Protein AF-A0A2T0RNF9-F1 (afdb_monomer)

Mean predicted aligned error: 10.24 Å

Nearest PDB structures (foldseek):
  8b41-assembly1_B  TM=9.026E-01  e=3.128E-05  Mus musculus
  4u06-assembly1_A  TM=6.499E-01  e=8.878E-07  Leptospira interrogans serovar Copenhageni str. Fiocruz L1-130
  8b42-assembly1_B  TM=8.883E-01  e=8.088E-05  Mus musculus
  4u09-assembly1_A  TM=5.375E-01  e=1.061E-06  Leptospira interrogans serovar Copenhageni str. Fiocruz L1-130
  8dre-assembly1_A  TM=6.019E-01  e=2.325E-05  Mus musculus

Structure (mmCIF, N/CA/C/O backbone):
data_AF-A0A2T0RNF9-F1
#
_entry.id   AF-A0A2T0RNF9-F1
#
loop_
_atom_site.group_PDB
_atom_site.id
_atom_site.type_symbol
_atom_site.label_atom_id
_atom_site.label_alt_id
_atom_site.label_comp_id
_atom_site.label_asym_id
_atom_site.label_entity_id
_atom_site.label_seq_id
_atom_site.pdbx_PDB_ins_code
_atom_site.Cartn_x
_atom_site.Cartn_y
_atom_site.Cartn_z
_atom_site.occupancy
_atom_site.B_iso_or_equiv
_atom_site.auth_seq_id
_atom_site.auth_comp_id
_atom_site.auth_asym_id
_atom_site.auth_atom_id
_atom_site.pdbx_PDB_model_num
ATOM 1 N N . MET A 1 1 ? -4.257 10.037 20.045 1.00 49.94 1 MET A N 1
ATOM 2 C CA . MET A 1 1 ? -5.023 9.363 18.972 1.00 49.94 1 MET A CA 1
ATOM 3 C C . MET A 1 1 ? -5.606 10.437 18.058 1.00 49.94 1 MET A C 1
ATOM 5 O O . MET A 1 1 ? -6.212 11.375 18.562 1.00 49.94 1 MET A O 1
ATOM 9 N N . HIS A 1 2 ? -5.353 10.373 16.750 1.00 66.56 2 HIS A N 1
ATOM 10 C CA . HIS A 1 2 ? -5.758 11.417 15.802 1.00 66.56 2 HIS A CA 1
ATOM 11 C C . HIS A 1 2 ? -7.288 11.386 15.606 1.00 66.56 2 HIS A C 1
ATOM 13 O O . HIS A 1 2 ? -7.797 10.456 14.989 1.00 66.56 2 HIS A O 1
ATOM 19 N N . TYR A 1 3 ? -8.035 12.388 16.095 1.00 74.75 3 TYR A N 1
ATOM 20 C CA . TYR A 1 3 ? -9.517 12.389 16.108 1.00 74.75 3 TYR A CA 1
ATOM 21 C C . TYR A 1 3 ? -10.148 12.040 14.747 1.00 74.75 3 TYR A C 1
ATOM 23 O O . TYR A 1 3 ? -11.065 11.224 14.662 1.00 74.75 3 TYR A O 1
ATOM 31 N N . LYS A 1 4 ? -9.593 12.595 13.658 1.00 76.31 4 LYS A N 1
ATOM 32 C CA . LYS A 1 4 ? -10.029 12.280 12.286 1.00 76.31 4 LYS A CA 1
ATOM 33 C C . LYS A 1 4 ? -9.821 10.804 11.911 1.00 76.31 4 LYS A C 1
ATOM 35 O O . LYS A 1 4 ? -10.673 10.242 11.236 1.00 76.31 4 LYS A O 1
ATOM 40 N N . ALA A 1 5 ? -8.729 10.171 12.351 1.00 83.69 5 ALA A N 1
ATOM 41 C CA . ALA A 1 5 ? -8.481 8.754 12.087 1.00 83.69 5 ALA A CA 1
ATOM 42 C C . ALA A 1 5 ? -9.533 7.886 12.787 1.00 83.69 5 ALA A C 1
ATOM 44 O O . ALA A 1 5 ? -10.131 7.023 12.151 1.00 83.69 5 ALA A O 1
ATOM 45 N N . SER A 1 6 ? -9.833 8.178 14.058 1.00 87.38 6 SER A N 1
ATOM 46 C CA . SER A 1 6 ? -10.844 7.449 14.833 1.00 87.38 6 SER A CA 1
ATOM 47 C C . SER A 1 6 ? -12.224 7.496 14.172 1.00 87.38 6 SER A C 1
ATOM 49 O O . SER A 1 6 ? -12.863 6.462 14.028 1.00 87.38 6 SER A O 1
ATOM 51 N N . GLN A 1 7 ? -12.668 8.661 13.682 1.00 85.31 7 GLN A N 1
ATOM 52 C CA . GLN A 1 7 ? -13.954 8.770 12.978 1.00 85.31 7 GLN A CA 1
ATOM 53 C C . GLN A 1 7 ? -14.017 7.913 11.706 1.00 85.31 7 GLN A C 1
ATOM 55 O O . GLN A 1 7 ? -15.034 7.273 11.434 1.00 85.31 7 GLN A O 1
ATOM 60 N N . ARG A 1 8 ? -12.935 7.899 10.919 1.00 90.12 8 ARG A N 1
ATOM 61 C CA . ARG A 1 8 ? -12.864 7.124 9.673 1.00 90.12 8 ARG A CA 1
ATOM 62 C C . ARG A 1 8 ? -12.816 5.618 9.955 1.00 90.12 8 ARG A C 1
ATOM 64 O O . ARG A 1 8 ? -13.505 4.855 9.284 1.00 90.12 8 ARG A O 1
ATOM 71 N N . ILE A 1 9 ? -12.086 5.206 10.993 1.00 92.19 9 ILE A N 1
ATOM 72 C CA . ILE A 1 9 ? -12.055 3.820 11.484 1.00 92.19 9 ILE A CA 1
ATOM 73 C C . ILE A 1 9 ? -13.449 3.374 11.934 1.00 92.19 9 ILE A C 1
ATOM 75 O O . ILE A 1 9 ? -13.895 2.293 11.555 1.00 92.19 9 ILE A O 1
ATOM 79 N N . GLU A 1 10 ? -14.172 4.212 12.679 1.00 91.44 10 GLU A N 1
ATOM 80 C CA . GLU A 1 10 ? -15.527 3.888 13.135 1.00 91.44 10 GLU A CA 1
ATOM 81 C C . GLU A 1 10 ? -16.528 3.760 11.981 1.00 91.44 10 GLU A C 1
ATOM 83 O O . GLU A 1 10 ? -17.418 2.913 12.031 1.00 91.44 10 GLU A O 1
ATOM 88 N N . ALA A 1 11 ? -16.374 4.527 10.898 1.00 89.00 11 ALA A N 1
ATOM 89 C CA . ALA A 1 11 ? -17.207 4.354 9.707 1.00 89.00 11 ALA A CA 1
ATOM 90 C C . ALA A 1 11 ? -17.031 2.963 9.072 1.00 89.00 11 ALA A C 1
ATOM 92 O O . ALA A 1 11 ? -18.024 2.339 8.687 1.00 89.00 11 ALA A O 1
ATOM 93 N N . VAL A 1 12 ? -15.794 2.459 9.013 1.00 93.06 12 VAL A N 1
ATOM 94 C CA . VAL A 1 12 ? -15.501 1.098 8.536 1.00 93.06 12 VAL A CA 1
ATOM 95 C C . VAL A 1 12 ? -16.011 0.054 9.525 1.00 93.06 12 VAL A C 1
ATOM 97 O O . VAL A 1 12 ? -16.675 -0.899 9.125 1.00 93.06 12 VAL A O 1
ATOM 100 N N . ARG A 1 13 ? -15.763 0.247 10.827 1.00 92.88 13 ARG A N 1
ATOM 101 C CA . ARG A 1 13 ? -16.221 -0.660 11.892 1.00 92.88 13 ARG A CA 1
ATOM 102 C C . ARG A 1 13 ? -17.744 -0.811 11.898 1.00 92.88 13 ARG A C 1
ATOM 104 O O . ARG A 1 13 ? -18.247 -1.912 12.088 1.00 92.88 13 ARG A O 1
ATOM 111 N N . ALA A 1 14 ? -18.468 0.275 11.636 1.00 92.56 14 ALA A N 1
ATOM 112 C CA . ALA A 1 14 ? -19.923 0.288 11.507 1.00 92.56 14 ALA A CA 1
ATOM 113 C C . ALA A 1 14 ? -20.437 -0.282 10.168 1.00 92.56 14 ALA A C 1
ATOM 115 O O . ALA A 1 14 ? -21.641 -0.246 9.921 1.00 92.56 14 ALA A O 1
ATOM 116 N N . GLY A 1 15 ? -19.554 -0.763 9.285 1.00 91.38 15 GLY A N 1
ATOM 117 C CA . GLY A 1 15 ? -19.916 -1.363 7.999 1.00 91.38 15 GLY A CA 1
ATOM 118 C C . GLY A 1 15 ? -20.440 -0.371 6.958 1.00 91.38 15 GLY A C 1
ATOM 119 O O . GLY A 1 15 ? -21.064 -0.787 5.987 1.00 91.38 15 GLY A O 1
ATOM 120 N N . LYS A 1 16 ? -20.214 0.938 7.139 1.00 91.00 16 LYS A N 1
ATOM 121 C CA . LYS A 1 16 ? -20.675 1.969 6.188 1.00 91.00 16 LYS A CA 1
ATOM 122 C C . LYS A 1 16 ? -19.832 2.013 4.914 1.00 91.00 16 LYS A C 1
ATOM 124 O O . LYS A 1 16 ? -20.287 2.526 3.899 1.00 91.00 16 LYS A O 1
ATOM 129 N N . THR A 1 17 ? -18.593 1.541 4.997 1.00 92.69 17 THR A N 1
ATOM 130 C CA . THR A 1 17 ? -17.608 1.524 3.914 1.00 92.69 17 THR A CA 1
ATOM 131 C C . THR A 1 17 ? -16.576 0.430 4.186 1.00 92.69 17 THR A C 1
ATOM 133 O O . THR A 1 17 ? -16.304 0.106 5.340 1.00 92.69 17 THR A O 1
ATOM 136 N N . ASP A 1 18 ? -15.995 -0.129 3.130 1.00 93.56 18 ASP A N 1
ATOM 137 C CA . ASP A 1 18 ? -14.847 -1.047 3.160 1.00 93.56 18 ASP A CA 1
ATOM 138 C C . ASP A 1 18 ? -13.521 -0.328 2.843 1.00 93.56 18 ASP A C 1
ATOM 140 O O . ASP A 1 18 ? -12.467 -0.957 2.724 1.00 93.56 18 ASP A O 1
ATOM 144 N N . THR A 1 19 ? -13.586 0.996 2.701 1.00 95.12 19 THR A N 1
ATOM 145 C CA . THR A 1 19 ? -12.472 1.871 2.354 1.00 95.12 19 THR A CA 1
ATOM 146 C C . THR A 1 19 ? -12.117 2.757 3.539 1.00 95.12 19 THR A C 1
ATOM 148 O O . THR A 1 19 ? -12.940 3.550 4.006 1.00 95.12 19 THR A O 1
ATOM 151 N N . LEU A 1 20 ? -10.873 2.644 3.998 1.00 94.56 20 LEU A N 1
ATOM 152 C CA . LEU A 1 20 ? -10.278 3.476 5.030 1.00 94.56 20 LEU A CA 1
ATOM 153 C C . LEU A 1 20 ? -9.216 4.378 4.416 1.00 94.56 20 LEU A C 1
ATOM 155 O O . LEU A 1 20 ? -8.124 3.937 4.065 1.00 94.56 20 LEU A O 1
ATOM 159 N N . ASP A 1 21 ? -9.532 5.661 4.340 1.00 91.06 21 ASP A N 1
ATOM 160 C CA . ASP A 1 21 ? -8.574 6.676 3.938 1.00 91.06 21 ASP A CA 1
ATOM 161 C C . ASP A 1 21 ? -7.991 7.360 5.179 1.00 91.06 21 ASP A C 1
ATOM 163 O O . ASP A 1 21 ? -8.693 8.041 5.915 1.00 91.06 21 ASP A O 1
ATOM 167 N N . LEU A 1 22 ? -6.707 7.181 5.441 1.00 89.12 22 LEU A N 1
ATOM 168 C CA . LEU A 1 22 ? -5.914 7.849 6.474 1.00 89.12 22 LEU A CA 1
ATOM 169 C C . LEU A 1 22 ? -4.862 8.783 5.865 1.00 89.12 22 LEU A C 1
ATOM 171 O O . LEU A 1 22 ? -3.979 9.261 6.581 1.00 89.12 22 LEU A O 1
ATOM 175 N N . SER A 1 23 ? -4.953 9.060 4.564 1.00 83.88 23 SER A N 1
ATOM 176 C CA . SER A 1 23 ? -4.038 9.968 3.889 1.00 83.88 23 SER A CA 1
ATOM 177 C C . SER A 1 23 ? -4.071 11.363 4.514 1.00 83.88 23 SER A C 1
ATOM 179 O O . SER A 1 23 ? -5.092 11.814 5.056 1.00 83.88 23 SER A O 1
ATOM 181 N N . HIS A 1 24 ? -2.921 12.038 4.457 1.00 74.12 24 HIS A N 1
ATOM 182 C CA . HIS A 1 24 ? -2.712 13.399 4.970 1.00 74.12 24 HIS A CA 1
ATOM 183 C C . HIS A 1 24 ? -2.976 13.595 6.472 1.00 74.12 24 HIS A C 1
ATOM 185 O O . HIS A 1 24 ? -3.128 14.726 6.933 1.00 74.12 24 HIS A O 1
ATOM 191 N N . LEU A 1 25 ? -3.051 12.515 7.255 1.00 77.94 25 LEU A N 1
ATOM 192 C CA . LEU A 1 25 ? -3.196 12.599 8.712 1.00 77.94 25 LEU A CA 1
ATOM 193 C C . LEU A 1 25 ? -1.848 12.661 9.443 1.00 77.94 25 LEU A C 1
ATOM 195 O O . LEU A 1 25 ? -1.833 12.674 10.671 1.00 77.94 25 LEU A O 1
ATOM 199 N N . GLY A 1 26 ? -0.730 12.687 8.707 1.00 76.44 26 GLY A N 1
ATOM 200 C CA . GLY A 1 26 ? 0.609 12.760 9.289 1.00 76.44 26 GLY A CA 1
ATOM 201 C C . GLY A 1 26 ? 0.874 11.619 10.276 1.00 76.44 26 GLY A C 1
ATOM 202 O O . GLY A 1 26 ? 1.283 11.852 11.413 1.00 76.44 26 GLY A O 1
ATOM 203 N N . LEU A 1 27 ? 0.540 10.390 9.883 1.00 81.50 27 LEU A N 1
ATOM 204 C CA . LEU A 1 27 ? 0.699 9.231 10.751 1.00 81.50 27 LEU A CA 1
ATOM 205 C C . LEU A 1 27 ? 2.147 8.739 10.714 1.00 81.50 27 LEU A C 1
ATOM 207 O O . LEU A 1 27 ? 2.673 8.413 9.654 1.00 81.50 27 LEU A O 1
ATOM 211 N N . THR A 1 28 ? 2.764 8.636 11.889 1.00 85.69 28 THR A N 1
ATOM 212 C CA . THR A 1 28 ? 4.060 7.963 12.080 1.00 85.69 28 THR A CA 1
ATOM 213 C C . THR A 1 28 ? 3.904 6.464 12.329 1.00 85.69 28 THR A C 1
ATOM 215 O O . THR A 1 28 ? 4.868 5.719 12.192 1.00 85.69 28 THR A O 1
ATOM 218 N N . GLU A 1 29 ? 2.695 6.022 12.686 1.00 88.88 29 GLU A N 1
ATOM 219 C CA . GLU A 1 29 ? 2.295 4.626 12.860 1.00 88.88 29 GLU A CA 1
ATOM 220 C C . GLU A 1 29 ? 0.799 4.454 12.553 1.00 88.88 29 GLU A C 1
ATOM 222 O O . GLU A 1 29 ? 0.010 5.401 12.639 1.00 88.88 29 GLU A O 1
ATOM 227 N N . LEU A 1 30 ? 0.391 3.232 12.209 1.00 90.62 30 LEU A N 1
ATOM 228 C CA . LEU A 1 30 ? -1.023 2.906 12.044 1.00 90.62 30 LEU A CA 1
ATOM 229 C C . LEU A 1 30 ? -1.703 2.719 13.411 1.00 90.62 30 LEU A C 1
ATOM 231 O O . LEU A 1 30 ? -1.179 1.979 14.245 1.00 90.62 30 LEU A O 1
ATOM 235 N N . PRO A 1 31 ? -2.897 3.305 13.638 1.00 92.12 31 PRO A N 1
ATOM 236 C CA . PRO A 1 31 ? -3.673 3.039 14.845 1.00 92.12 31 PRO A CA 1
ATOM 237 C C . PRO A 1 31 ? -3.978 1.545 15.002 1.00 92.12 31 PRO A C 1
ATOM 239 O O . PRO A 1 31 ? -4.361 0.879 14.037 1.00 92.12 31 PRO A O 1
ATOM 242 N N . ASN A 1 32 ? -3.859 1.021 16.225 1.00 92.75 32 ASN A N 1
ATOM 243 C CA . ASN A 1 32 ? -4.048 -0.405 16.523 1.00 92.75 32 ASN A CA 1
ATOM 244 C C . ASN A 1 32 ? -5.412 -0.942 16.067 1.00 92.75 32 ASN A C 1
ATOM 246 O O . ASN A 1 32 ? -5.546 -2.108 15.699 1.00 92.75 32 ASN A O 1
ATOM 250 N N . GLU A 1 33 ? -6.428 -0.087 16.078 1.00 94.50 33 GLU A N 1
ATOM 251 C CA . GLU A 1 33 ? -7.790 -0.414 15.691 1.00 94.50 33 GLU A CA 1
ATOM 252 C C . GLU A 1 33 ? -7.895 -0.816 14.219 1.00 94.50 33 GLU A C 1
ATOM 254 O O . GLU A 1 33 ? -8.768 -1.621 13.890 1.00 94.50 33 GLU A O 1
ATOM 259 N N . VAL A 1 34 ? -7.011 -0.305 13.352 1.00 94.81 34 VAL A N 1
ATOM 260 C CA . VAL A 1 34 ? -7.004 -0.610 11.914 1.00 94.81 34 VAL A CA 1
ATOM 261 C C . VAL A 1 34 ? -6.885 -2.112 11.691 1.00 94.81 34 VAL A C 1
ATOM 263 O O . VAL A 1 34 ? -7.671 -2.671 10.935 1.00 94.81 34 VAL A O 1
ATOM 266 N N . PHE A 1 35 ? -5.984 -2.784 12.413 1.00 95.06 35 PHE A N 1
ATOM 267 C CA . PHE A 1 35 ? -5.710 -4.220 12.257 1.00 95.06 35 PHE A CA 1
ATOM 268 C C . PHE A 1 35 ? -6.881 -5.125 12.675 1.00 95.06 35 PHE A C 1
ATOM 270 O O . PHE A 1 35 ? -6.892 -6.312 12.363 1.00 95.06 35 PHE A O 1
ATOM 277 N N . SER A 1 36 ? -7.889 -4.563 13.351 1.00 93.00 36 SER A N 1
ATOM 278 C CA . SER A 1 36 ? -9.097 -5.268 13.793 1.00 93.00 36 SER A CA 1
ATOM 279 C C . SER A 1 36 ? -10.294 -5.116 12.846 1.00 93.00 36 SER A C 1
ATOM 281 O O . SER A 1 36 ? -11.404 -5.482 13.226 1.00 93.00 36 SER A O 1
ATOM 283 N N . LEU A 1 37 ? -10.107 -4.543 11.649 1.00 94.00 37 LEU A N 1
ATOM 284 C CA . LEU A 1 37 ? -11.181 -4.270 10.686 1.00 94.00 37 LEU A CA 1
ATOM 285 C C . LEU A 1 37 ? -11.325 -5.431 9.677 1.00 94.00 37 LEU A C 1
ATOM 287 O O . LEU A 1 37 ? -10.601 -5.466 8.681 1.00 94.00 37 LEU A O 1
ATOM 291 N N . PRO A 1 38 ? -12.263 -6.379 9.885 1.00 81.44 38 PRO A N 1
ATOM 292 C CA . PRO A 1 38 ? -12.296 -7.637 9.130 1.00 81.44 38 PRO A CA 1
ATOM 293 C C . PRO A 1 38 ? -12.725 -7.465 7.667 1.00 81.44 38 PRO A C 1
ATOM 295 O O . PRO A 1 38 ? -12.367 -8.278 6.821 1.00 81.44 38 PRO A O 1
ATOM 298 N N . SER A 1 39 ? -13.487 -6.411 7.372 1.00 89.38 39 SER A N 1
ATOM 299 C CA . SER A 1 39 ? -14.056 -6.147 6.046 1.00 89.38 39 SER A CA 1
ATOM 300 C C . SER A 1 39 ? -13.284 -5.086 5.263 1.00 89.38 39 SER A C 1
ATOM 302 O O . SER A 1 39 ? -13.780 -4.606 4.247 1.00 89.38 39 SER A O 1
ATOM 304 N N . LEU A 1 40 ? -12.113 -4.660 5.746 1.00 96.75 40 LEU A N 1
ATOM 305 C CA . LEU A 1 40 ? -11.357 -3.591 5.108 1.00 96.75 40 LEU A CA 1
ATOM 306 C C . LEU A 1 40 ? -10.741 -4.081 3.792 1.00 96.75 40 LEU A C 1
ATOM 308 O O . LEU A 1 40 ? -9.899 -4.976 3.795 1.00 96.75 40 LEU A O 1
ATOM 312 N N . ARG A 1 41 ? -11.150 -3.472 2.676 1.00 97.38 41 ARG A N 1
ATOM 313 C CA . ARG A 1 41 ? -10.693 -3.821 1.321 1.00 97.38 41 ARG A CA 1
ATOM 314 C C . ARG A 1 41 ? -9.732 -2.795 0.745 1.00 97.38 41 ARG A C 1
ATOM 316 O O . ARG A 1 41 ? -8.843 -3.163 -0.020 1.00 97.38 41 ARG A O 1
ATOM 323 N N . VAL A 1 42 ? -9.868 -1.528 1.123 1.00 97.75 42 VAL A N 1
ATOM 324 C CA . VAL A 1 42 ? -8.990 -0.451 0.654 1.00 97.75 42 VAL A CA 1
ATOM 325 C C . VAL A 1 42 ? -8.440 0.300 1.855 1.00 97.75 42 VAL A C 1
ATOM 327 O O . VAL A 1 42 ? -9.206 0.857 2.635 1.00 97.75 42 VAL A O 1
ATOM 330 N N . LEU A 1 43 ? -7.117 0.342 1.990 1.00 97.12 43 LEU A N 1
ATOM 331 C CA . LEU A 1 43 ? -6.422 1.153 2.984 1.00 97.12 43 LEU A CA 1
ATOM 332 C C . LEU A 1 43 ? -5.510 2.144 2.268 1.00 97.12 43 LEU A C 1
ATOM 334 O O . LEU A 1 43 ? -4.588 1.742 1.562 1.00 97.12 43 LEU A O 1
ATOM 338 N N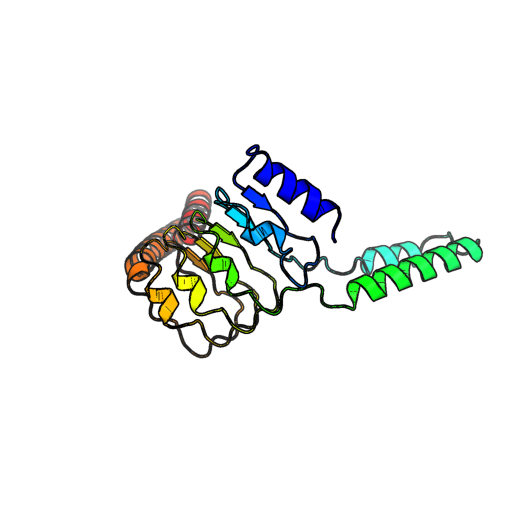 . ASN A 1 44 ? -5.757 3.433 2.474 1.00 94.00 44 ASN A N 1
ATOM 339 C CA . ASN A 1 44 ? -4.905 4.507 1.986 1.00 94.00 44 ASN A CA 1
ATOM 340 C C . ASN A 1 44 ? -4.243 5.212 3.173 1.00 94.00 44 ASN A C 1
ATOM 342 O O . ASN A 1 44 ? -4.927 5.707 4.057 1.00 94.00 44 ASN A O 1
ATOM 346 N N . VAL A 1 45 ? -2.917 5.256 3.202 1.00 92.06 45 VAL A N 1
ATOM 347 C CA . VAL A 1 45 ? -2.090 5.927 4.220 1.00 92.06 45 VAL A CA 1
ATOM 348 C C . VAL A 1 45 ? -1.076 6.854 3.541 1.00 92.06 45 VAL A C 1
ATOM 350 O O . VAL A 1 45 ? -0.025 7.180 4.096 1.00 92.06 45 VAL A O 1
ATOM 353 N N . ARG A 1 46 ? -1.368 7.261 2.304 1.00 87.81 46 ARG A N 1
ATOM 354 C CA . ARG A 1 46 ? -0.504 8.114 1.501 1.00 87.81 46 ARG A CA 1
ATOM 355 C C . ARG A 1 46 ? -0.242 9.431 2.215 1.00 87.81 46 ARG A C 1
ATOM 357 O O . ARG A 1 46 ? -1.181 10.107 2.648 1.00 87.81 46 ARG A O 1
ATOM 364 N N . ASN A 1 47 ? 1.018 9.837 2.292 1.00 81.75 47 ASN A N 1
ATOM 365 C CA . ASN A 1 47 ? 1.368 11.097 2.930 1.00 81.75 47 ASN A CA 1
ATOM 366 C C . ASN A 1 47 ? 1.974 12.092 1.945 1.00 81.75 47 ASN A C 1
ATOM 368 O O . ASN A 1 47 ? 3.181 12.292 1.884 1.00 81.75 47 ASN A O 1
ATOM 372 N N . LEU A 1 48 ? 1.118 12.766 1.174 1.00 65.00 48 LEU A N 1
ATOM 373 C CA . LEU A 1 48 ? 1.596 13.875 0.357 1.00 65.00 48 LEU A CA 1
ATOM 374 C C . LEU A 1 48 ? 2.126 14.977 1.274 1.00 65.00 48 LEU A C 1
ATOM 376 O O . LEU A 1 48 ? 1.373 15.538 2.073 1.00 65.00 48 LEU A O 1
ATOM 380 N N . MET A 1 49 ? 3.410 15.292 1.108 1.00 55.44 49 MET A N 1
ATOM 381 C CA . MET A 1 49 ? 4.033 16.481 1.674 1.00 55.44 49 MET A CA 1
ATOM 382 C C . MET A 1 49 ? 3.169 17.689 1.303 1.00 55.44 49 MET A C 1
ATOM 384 O O . MET A 1 49 ? 3.102 18.080 0.137 1.00 55.44 49 MET A O 1
ATOM 388 N N . LEU A 1 50 ? 2.489 18.281 2.283 1.00 51.22 50 LEU A N 1
ATOM 389 C CA . LEU A 1 50 ? 2.033 19.652 2.129 1.00 51.22 50 LEU A CA 1
ATOM 390 C C . LEU A 1 50 ? 3.305 20.490 2.196 1.00 51.22 50 LEU A C 1
ATOM 392 O O . LEU A 1 50 ? 3.916 20.612 3.257 1.00 51.22 50 LEU A O 1
ATOM 396 N N . PHE A 1 51 ? 3.758 20.986 1.044 1.00 46.34 51 PHE A N 1
ATOM 397 C CA . PHE A 1 51 ? 4.820 21.981 1.014 1.00 46.34 51 PHE A CA 1
ATOM 398 C C . PHE A 1 51 ? 4.431 23.108 1.972 1.00 46.34 51 PHE A C 1
ATOM 400 O O . PHE A 1 51 ? 3.284 23.561 1.966 1.00 46.34 51 PHE A O 1
ATOM 407 N N . SER A 1 52 ? 5.373 23.519 2.823 1.00 47.66 52 SER A N 1
ATOM 408 C CA . SER A 1 52 ? 5.199 24.693 3.676 1.00 47.66 52 SER A CA 1
ATOM 409 C C . SER A 1 52 ? 4.649 25.846 2.831 1.00 47.66 52 SER A C 1
ATOM 411 O O . SER A 1 52 ? 5.202 26.149 1.771 1.00 47.66 52 SER A O 1
ATOM 413 N N . ASN A 1 53 ? 3.580 26.503 3.289 1.00 52.19 53 ASN A N 1
ATOM 414 C CA . ASN A 1 53 ? 2.992 27.686 2.646 1.00 52.19 53 ASN A CA 1
ATOM 415 C C . ASN A 1 53 ? 3.888 28.931 2.827 1.00 52.19 53 ASN A C 1
ATOM 417 O O . ASN A 1 53 ? 3.390 30.031 3.058 1.00 52.19 53 ASN A O 1
ATOM 421 N N . GLN A 1 54 ? 5.211 28.772 2.732 1.00 53.16 54 GLN A N 1
ATOM 422 C CA . GLN A 1 54 ? 6.199 29.825 2.954 1.00 53.16 54 GLN A CA 1
ATOM 423 C C . GLN A 1 54 ? 5.915 31.045 2.070 1.00 53.16 54 GLN A C 1
ATOM 425 O O .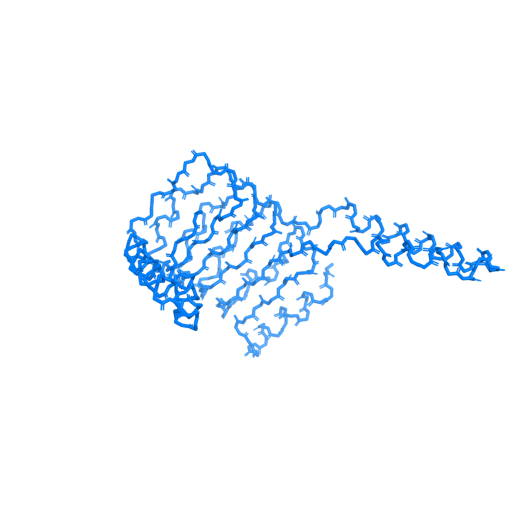 GLN A 1 54 ? 5.936 32.162 2.557 1.00 53.16 54 GLN A O 1
ATOM 430 N N . THR A 1 55 ? 5.485 30.837 0.823 1.00 49.75 55 THR A N 1
ATOM 431 C CA . THR A 1 55 ? 5.070 31.916 -0.086 1.00 49.75 55 THR A CA 1
ATOM 432 C C . THR A 1 55 ? 3.869 32.717 0.428 1.00 49.75 55 THR A C 1
ATOM 434 O O . THR A 1 55 ? 3.803 33.926 0.239 1.00 49.75 55 THR A O 1
ATOM 437 N N . MET A 1 56 ? 2.911 32.061 1.086 1.00 47.59 56 MET A N 1
ATOM 438 C CA . MET A 1 56 ? 1.737 32.718 1.669 1.00 47.59 56 MET A CA 1
ATOM 439 C C . MET A 1 56 ? 2.130 33.526 2.917 1.00 47.59 56 MET A C 1
ATOM 441 O O . MET A 1 56 ? 1.589 34.600 3.147 1.00 47.59 56 MET A O 1
ATOM 445 N N . ILE A 1 57 ? 3.112 33.038 3.679 1.00 52.97 57 ILE A N 1
ATOM 446 C CA . ILE A 1 57 ? 3.707 33.734 4.829 1.00 52.97 57 ILE A CA 1
ATOM 447 C C . ILE A 1 57 ? 4.500 34.961 4.369 1.00 52.97 57 ILE A C 1
ATOM 449 O O . ILE A 1 57 ? 4.311 36.042 4.917 1.00 52.97 57 ILE A O 1
ATOM 453 N N . ASP A 1 58 ? 5.337 34.820 3.342 1.00 59.28 58 ASP A N 1
ATOM 454 C CA . ASP A 1 58 ? 6.124 35.923 2.785 1.00 59.28 58 ASP A CA 1
ATOM 455 C C . ASP A 1 58 ? 5.195 37.031 2.248 1.00 59.28 58 ASP A C 1
ATOM 457 O O . ASP A 1 58 ? 5.418 38.208 2.506 1.00 59.28 58 ASP A O 1
ATOM 461 N N . LEU A 1 59 ? 4.074 36.658 1.613 1.00 51.66 59 LEU A N 1
ATOM 462 C CA . LEU A 1 59 ? 3.027 37.596 1.182 1.00 51.66 59 LEU A CA 1
ATOM 463 C C . LEU A 1 59 ? 2.291 38.285 2.345 1.00 51.66 59 LEU A C 1
ATOM 465 O O . LEU A 1 59 ? 1.872 39.431 2.198 1.00 51.66 59 LEU A O 1
ATOM 469 N N . MET A 1 60 ? 2.107 37.612 3.485 1.00 53.25 60 MET A N 1
ATOM 470 C CA . MET A 1 60 ? 1.487 38.215 4.673 1.00 53.25 60 MET A CA 1
ATOM 471 C C . MET A 1 60 ? 2.441 39.154 5.419 1.00 53.25 60 MET A C 1
ATOM 473 O O . MET A 1 60 ? 1.978 40.140 5.986 1.00 53.25 60 MET A O 1
ATOM 477 N N . LYS A 1 61 ? 3.753 38.886 5.392 1.00 56.56 61 LYS A N 1
ATOM 478 C CA . LYS A 1 61 ? 4.785 39.761 5.978 1.00 56.56 61 LYS A CA 1
ATOM 479 C C . LYS A 1 61 ? 4.914 41.094 5.242 1.00 56.56 61 LYS A C 1
ATOM 481 O O . LYS A 1 61 ? 5.180 42.104 5.871 1.00 56.56 61 LYS A O 1
ATOM 486 N N . GLU A 1 62 ? 4.642 41.108 3.940 1.00 59.09 62 GLU A N 1
ATOM 487 C CA . GLU A 1 62 ? 4.601 42.322 3.109 1.00 59.09 62 GLU A CA 1
ATOM 488 C C . GLU A 1 62 ? 3.248 43.076 3.199 1.00 59.09 62 GLU A C 1
ATOM 490 O O . GLU A 1 62 ? 3.026 44.073 2.509 1.00 59.09 62 GLU A O 1
ATOM 495 N N . SER A 1 63 ? 2.303 42.600 4.021 1.00 55.97 63 SER A N 1
ATOM 496 C CA . SER A 1 63 ? 0.987 43.223 4.221 1.00 55.97 63 SER A CA 1
ATOM 497 C C . SER A 1 63 ? 1.055 44.315 5.303 1.00 55.97 63 SER A C 1
ATOM 499 O O . SER A 1 63 ? 1.741 44.130 6.304 1.00 55.97 63 SER A O 1
ATOM 501 N N . PRO A 1 64 ? 0.285 45.422 5.208 1.00 58.56 64 PRO A N 1
ATOM 502 C CA . PRO A 1 64 ? 0.353 46.567 6.135 1.00 58.56 64 PRO A CA 1
ATOM 503 C C . PRO A 1 64 ? -0.131 46.301 7.581 1.00 58.56 64 PRO A C 1
ATOM 505 O O . PRO A 1 64 ? -0.437 47.241 8.312 1.00 58.56 64 PRO A O 1
ATOM 508 N N . PHE A 1 65 ? -0.205 45.040 8.022 1.00 55.34 65 PHE A N 1
ATOM 509 C CA . PHE A 1 65 ? -0.573 44.645 9.389 1.00 55.34 65 PHE A CA 1
ATOM 510 C C . PHE A 1 65 ? 0.546 44.881 10.425 1.00 55.34 65 PHE A C 1
ATOM 512 O O . PHE A 1 65 ? 0.365 44.552 11.593 1.00 55.34 65 PHE A O 1
ATOM 519 N N . GLU A 1 66 ? 1.661 45.514 10.041 1.00 52.06 66 GLU A N 1
ATOM 520 C CA . GLU A 1 66 ? 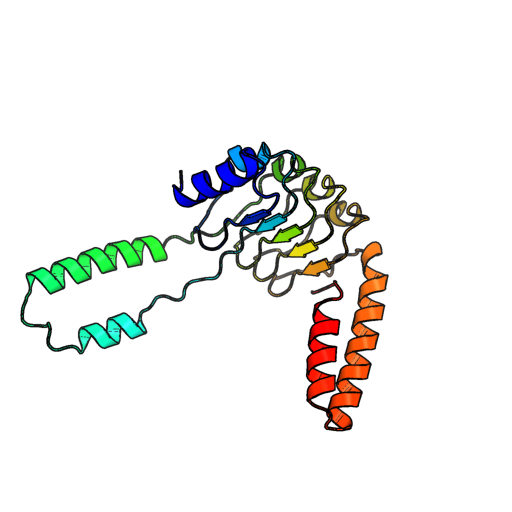2.819 45.817 10.901 1.00 52.06 66 GLU A CA 1
ATOM 521 C C . GLU A 1 66 ? 2.527 46.680 12.147 1.00 52.06 66 GLU A C 1
ATOM 523 O O . GLU A 1 66 ? 3.411 46.881 12.977 1.00 52.06 66 GLU A O 1
ATOM 528 N N . GLN A 1 67 ? 1.313 47.213 12.314 1.00 58.44 67 GLN A N 1
ATOM 529 C CA . GLN A 1 67 ? 1.016 48.154 13.401 1.00 58.44 67 GLN A CA 1
ATOM 530 C C . GLN A 1 67 ? 0.423 47.533 14.669 1.00 58.44 67 GLN A C 1
ATOM 532 O O . GLN A 1 67 ? 0.236 48.260 15.644 1.00 58.44 67 GLN A O 1
ATOM 537 N N . ASP A 1 68 ? 0.159 46.223 14.696 1.00 69.25 68 ASP A N 1
ATOM 538 C CA . ASP A 1 68 ? -0.271 45.535 15.918 1.00 69.25 68 ASP A CA 1
ATOM 539 C C . ASP A 1 68 ? 0.768 44.484 16.360 1.00 69.25 68 ASP A C 1
ATOM 541 O O . ASP A 1 68 ? 0.760 43.345 15.878 1.00 69.25 68 ASP A O 1
ATOM 545 N N . PRO A 1 69 ? 1.661 44.844 17.303 1.00 68.31 69 PRO A N 1
ATOM 546 C CA . PRO A 1 69 ? 2.682 43.943 17.830 1.00 68.31 69 PRO A CA 1
ATOM 547 C C . PRO A 1 69 ? 2.112 42.667 18.464 1.00 68.31 69 PRO A C 1
ATOM 549 O O . PRO A 1 69 ? 2.784 41.636 18.469 1.00 68.31 69 PRO A O 1
ATOM 552 N N . ALA A 1 70 ? 0.886 42.707 19.000 1.00 69.94 70 ALA A N 1
ATOM 553 C CA . ALA A 1 70 ? 0.255 41.539 19.609 1.00 69.94 70 ALA A CA 1
ATOM 554 C C . ALA A 1 70 ? -0.214 40.536 18.546 1.00 69.94 70 ALA A C 1
ATOM 556 O O . ALA A 1 70 ? -0.070 39.330 18.731 1.00 69.94 70 ALA A O 1
ATOM 557 N N . LEU A 1 71 ? -0.719 41.031 17.414 1.00 61.59 71 LEU A N 1
ATOM 558 C CA . LEU A 1 71 ? -1.110 40.216 16.261 1.00 61.59 71 LEU A CA 1
ATOM 559 C C . LEU A 1 71 ? 0.114 39.584 15.586 1.00 61.59 71 LEU A C 1
ATOM 561 O O . LEU A 1 71 ? 0.072 38.403 15.258 1.00 61.59 71 LEU A O 1
ATOM 565 N N . LEU A 1 72 ? 1.216 40.330 15.458 1.00 63.03 72 LEU A N 1
ATOM 566 C CA . LEU A 1 72 ? 2.512 39.806 15.006 1.00 63.03 72 LEU A CA 1
ATOM 567 C C . LEU A 1 72 ? 3.030 38.695 15.920 1.00 63.03 72 LEU A C 1
ATOM 569 O O . LEU A 1 72 ? 3.386 37.634 15.426 1.00 63.03 72 LEU A O 1
ATOM 573 N N . THR A 1 73 ? 2.992 38.899 17.239 1.00 68.62 73 THR A N 1
ATOM 574 C CA . THR A 1 73 ? 3.439 37.890 18.214 1.00 68.62 73 THR A CA 1
ATOM 575 C C . THR A 1 73 ? 2.567 36.633 18.140 1.00 68.62 73 THR A C 1
ATOM 577 O O . THR A 1 73 ? 3.088 35.528 18.076 1.00 68.62 73 THR A O 1
ATOM 580 N N . LEU A 1 74 ? 1.241 36.783 18.048 1.00 62.41 74 LEU A N 1
ATOM 581 C CA . LEU A 1 74 ? 0.307 35.661 17.886 1.00 62.41 74 LEU A CA 1
ATOM 582 C C . LEU A 1 74 ? 0.498 34.911 16.561 1.00 62.41 74 LEU A C 1
ATOM 584 O O . LEU A 1 74 ? 0.353 33.691 16.524 1.00 62.41 74 LEU A O 1
ATOM 588 N N . ILE A 1 75 ? 0.809 35.620 15.472 1.00 61.00 75 ILE A N 1
ATOM 589 C CA . ILE A 1 75 ? 1.115 35.012 14.172 1.00 61.00 75 ILE A CA 1
ATOM 590 C C . ILE A 1 75 ? 2.457 34.287 14.237 1.00 61.00 75 ILE A C 1
ATOM 592 O O . ILE A 1 75 ? 2.529 33.156 13.776 1.00 61.00 75 ILE A O 1
ATOM 596 N N . GLU A 1 76 ? 3.492 34.886 14.825 1.00 64.19 76 GLU A N 1
ATOM 597 C CA . GLU A 1 76 ? 4.810 34.267 14.989 1.00 64.19 76 GLU A CA 1
ATOM 598 C C . GLU A 1 76 ? 4.762 33.041 15.906 1.00 64.19 76 GLU A C 1
ATOM 600 O O . GLU A 1 76 ? 5.403 32.039 15.603 1.00 64.19 76 GLU A O 1
ATOM 605 N N . GLU A 1 77 ? 3.973 33.074 16.982 1.00 64.25 77 GLU A N 1
ATOM 606 C CA . GLU A 1 77 ? 3.738 31.933 17.874 1.00 64.25 77 GLU A CA 1
ATOM 607 C C . GLU A 1 77 ? 2.949 30.824 17.166 1.00 64.25 77 GLU A C 1
ATOM 609 O O . GLU A 1 77 ? 3.379 29.670 17.158 1.00 64.25 77 GLU A O 1
ATOM 614 N N . ALA A 1 78 ? 1.848 31.162 16.483 1.00 54.53 78 ALA A N 1
ATOM 615 C CA . ALA A 1 78 ? 1.088 30.196 15.687 1.00 54.53 78 ALA A CA 1
ATOM 616 C C . ALA A 1 78 ? 1.923 29.615 14.531 1.00 54.53 78 ALA A C 1
ATOM 618 O O . ALA A 1 78 ? 1.794 28.438 14.192 1.00 54.53 78 ALA A O 1
ATOM 619 N N . GLU A 1 79 ? 2.799 30.423 13.929 1.00 62.12 79 GLU A N 1
ATOM 620 C CA . GLU A 1 79 ? 3.746 30.017 12.894 1.00 62.12 79 GLU A CA 1
ATOM 621 C C . GLU A 1 79 ? 4.863 29.151 13.478 1.00 62.12 79 GLU A C 1
ATOM 623 O O . GLU A 1 79 ? 5.261 28.187 12.833 1.00 62.12 79 GLU A O 1
ATOM 628 N N . HIS A 1 80 ? 5.361 29.443 14.681 1.00 60.47 80 HIS A N 1
ATOM 629 C CA . HIS A 1 80 ? 6.326 28.599 15.381 1.00 60.47 80 HIS A CA 1
ATOM 630 C C . HIS A 1 80 ? 5.727 27.221 15.640 1.00 60.47 80 HIS A C 1
ATOM 632 O O . HIS A 1 80 ? 6.347 26.223 15.284 1.00 60.47 80 HIS A O 1
ATOM 638 N N . ASP A 1 81 ? 4.498 27.156 16.147 1.00 54.00 81 ASP A N 1
ATOM 639 C CA . ASP A 1 81 ? 3.789 25.898 16.368 1.00 54.00 81 ASP A CA 1
ATOM 640 C C . ASP A 1 81 ? 3.550 25.145 15.051 1.00 54.00 81 ASP A C 1
ATOM 642 O O . ASP A 1 81 ? 3.845 23.954 14.970 1.00 54.00 81 ASP A O 1
ATOM 646 N N . LEU A 1 82 ? 3.131 25.834 13.980 1.00 55.53 82 LEU A N 1
ATOM 647 C CA . LEU A 1 82 ? 3.012 25.259 12.631 1.00 55.53 82 LEU A CA 1
ATOM 648 C C . LEU A 1 82 ? 4.363 24.770 12.084 1.00 55.53 82 LEU A C 1
ATOM 650 O O . LEU A 1 82 ? 4.428 23.697 11.490 1.00 55.53 82 LEU A O 1
ATOM 654 N N . ARG A 1 83 ? 5.450 25.523 12.285 1.00 53.47 83 ARG A N 1
ATOM 655 C CA . ARG A 1 83 ? 6.816 25.163 11.874 1.00 53.47 83 ARG A CA 1
ATOM 656 C C . ARG A 1 83 ? 7.304 23.939 12.637 1.00 53.47 83 ARG A C 1
ATOM 658 O O . ARG A 1 83 ? 7.856 23.050 12.003 1.00 53.47 83 ARG A O 1
ATOM 665 N N . GLN A 1 84 ? 7.082 23.861 13.949 1.00 52.16 84 GLN A N 1
ATOM 666 C CA . GLN A 1 84 ? 7.422 22.689 14.764 1.00 52.16 84 GLN A CA 1
ATOM 667 C C . GLN A 1 84 ? 6.601 21.462 14.339 1.00 52.16 84 GLN A C 1
ATOM 669 O O . GLN A 1 84 ? 7.157 20.375 14.178 1.00 52.16 84 GLN A O 1
ATOM 674 N N . ASP A 1 85 ? 5.309 21.639 14.048 1.00 51.72 85 ASP A N 1
ATOM 675 C CA . ASP A 1 85 ? 4.442 20.569 13.543 1.00 51.72 85 ASP A CA 1
ATOM 676 C C . ASP A 1 85 ? 4.802 20.100 12.119 1.00 51.72 85 ASP A C 1
ATOM 678 O O . ASP A 1 85 ? 4.496 18.957 11.765 1.00 51.72 85 ASP A O 1
ATOM 682 N N . LEU A 1 86 ? 5.452 20.961 11.323 1.00 50.72 86 LEU A N 1
ATOM 683 C CA . LEU A 1 86 ? 6.012 20.677 9.993 1.00 50.72 86 LEU A CA 1
ATOM 684 C C . LEU A 1 86 ? 7.463 20.148 10.037 1.00 50.72 86 LEU A C 1
ATOM 686 O O . LEU A 1 86 ? 7.915 19.552 9.060 1.00 50.72 86 LEU A O 1
ATOM 690 N N . LEU A 1 87 ? 8.200 20.370 11.133 1.00 46.44 87 LEU A N 1
ATOM 691 C CA . LEU A 1 87 ? 9.607 19.973 11.314 1.00 46.44 87 LEU A CA 1
ATOM 692 C C . LEU A 1 87 ? 9.770 18.513 11.750 1.00 46.44 87 LEU A C 1
ATOM 694 O O . LEU A 1 87 ? 10.826 17.922 11.522 1.00 46.44 87 LEU A O 1
ATOM 698 N N . VAL A 1 88 ? 8.744 17.913 12.356 1.00 51.56 88 VAL A N 1
ATOM 699 C CA . VAL A 1 88 ? 8.748 16.477 12.650 1.00 51.56 88 VAL A CA 1
ATOM 700 C C . VAL A 1 88 ? 8.260 15.739 11.403 1.00 51.56 88 VAL A C 1
ATOM 702 O O . VAL A 1 88 ? 7.110 15.940 11.008 1.00 51.56 88 VAL A O 1
ATOM 705 N N . PRO A 1 89 ? 9.073 14.874 10.765 1.00 52.75 89 PRO A N 1
ATOM 706 C CA . PRO A 1 89 ? 8.594 14.050 9.666 1.00 52.75 89 PRO A CA 1
ATOM 707 C C . PRO A 1 89 ? 7.486 13.129 10.183 1.00 52.75 89 PRO A C 1
ATOM 709 O O . PRO A 1 89 ? 7.728 12.096 10.799 1.00 52.75 89 PRO A O 1
ATOM 712 N N . LYS A 1 90 ? 6.238 13.521 9.931 1.00 67.25 90 LYS A N 1
ATOM 713 C CA . LYS A 1 90 ? 5.026 12.773 10.273 1.00 67.25 90 LYS A CA 1
ATOM 714 C C . LYS A 1 90 ? 4.735 11.700 9.219 1.00 67.25 90 LYS A C 1
ATOM 716 O O . LYS A 1 90 ? 3.623 11.604 8.708 1.00 67.25 90 LYS A O 1
ATOM 721 N N . GLN A 1 91 ? 5.767 10.962 8.820 1.00 78.88 91 GLN A N 1
ATOM 722 C CA . GLN A 1 91 ? 5.718 9.943 7.773 1.00 78.88 91 GLN A CA 1
ATOM 723 C C . GLN A 1 91 ? 5.935 8.560 8.372 1.00 78.88 91 GLN A C 1
ATOM 725 O O . GLN A 1 91 ? 6.676 8.390 9.342 1.00 78.88 91 GLN A O 1
ATOM 730 N N . LEU A 1 92 ? 5.291 7.565 7.772 1.00 88.06 92 LEU A N 1
ATOM 731 C CA . LEU A 1 92 ? 5.416 6.183 8.195 1.00 88.06 92 LEU A CA 1
ATOM 732 C C . LEU A 1 92 ? 6.831 5.683 7.857 1.00 88.06 92 LEU A C 1
ATOM 734 O O . LEU A 1 92 ? 7.212 5.659 6.688 1.00 88.06 92 LEU A O 1
ATOM 738 N N . GLN A 1 93 ? 7.616 5.308 8.870 1.00 89.81 93 GLN A N 1
ATOM 739 C CA . GLN A 1 93 ? 8.981 4.781 8.686 1.00 89.81 93 GLN A CA 1
ATOM 740 C C . GLN A 1 93 ? 9.026 3.250 8.631 1.00 89.81 93 GLN A C 1
ATOM 742 O O . GLN A 1 93 ? 9.922 2.662 8.021 1.00 89.81 93 GLN A O 1
ATOM 747 N N . THR A 1 94 ? 8.049 2.598 9.262 1.00 91.62 94 THR A N 1
ATOM 748 C CA . THR A 1 94 ? 7.913 1.142 9.309 1.00 91.62 94 THR A CA 1
ATOM 749 C C . THR A 1 94 ? 6.461 0.738 9.088 1.00 91.62 94 THR A C 1
ATOM 751 O O . THR A 1 94 ? 5.530 1.462 9.440 1.00 91.62 94 THR A O 1
ATOM 754 N N . LEU A 1 95 ? 6.255 -0.441 8.504 1.00 95.12 95 LEU A N 1
ATOM 755 C CA . LEU A 1 95 ? 4.936 -1.053 8.389 1.00 95.12 95 LEU A CA 1
ATOM 756 C C . LEU A 1 95 ? 4.838 -2.218 9.374 1.00 95.12 95 LEU A C 1
ATOM 758 O O . LEU A 1 95 ? 5.619 -3.166 9.307 1.00 95.12 95 LEU A O 1
ATOM 762 N N . ASP A 1 96 ? 3.866 -2.152 10.281 1.00 95.31 96 ASP A N 1
ATOM 763 C CA . ASP A 1 96 ? 3.637 -3.193 11.281 1.00 95.31 96 ASP A CA 1
ATOM 764 C C . ASP A 1 96 ? 3.243 -4.528 10.620 1.00 95.31 96 ASP A C 1
ATOM 766 O O . ASP A 1 96 ? 2.372 -4.583 9.747 1.00 95.31 96 ASP A O 1
ATOM 770 N N . ALA A 1 97 ? 3.850 -5.629 11.071 1.00 95.88 97 ALA A N 1
ATOM 771 C CA . ALA A 1 97 ? 3.596 -6.974 10.558 1.00 95.88 97 ALA A CA 1
ATOM 772 C C . ALA A 1 97 ? 2.129 -7.428 10.707 1.00 95.88 97 ALA A C 1
ATOM 774 O O . ALA A 1 97 ? 1.676 -8.308 9.961 1.00 95.88 97 ALA A O 1
ATOM 775 N N . ARG A 1 98 ? 1.366 -6.814 11.624 1.00 96.88 98 ARG A N 1
ATOM 776 C CA . ARG A 1 98 ? -0.080 -7.015 11.803 1.00 96.88 98 ARG A CA 1
ATOM 777 C C . ARG A 1 98 ? -0.908 -6.561 10.608 1.00 96.88 98 ARG A C 1
ATOM 779 O O . ARG A 1 98 ? -2.075 -6.930 10.542 1.00 96.88 98 ARG A O 1
ATOM 786 N N . ILE A 1 99 ? -0.330 -5.863 9.625 1.00 95.50 99 ILE A N 1
ATOM 787 C CA . ILE A 1 99 ? -1.003 -5.599 8.345 1.00 95.50 99 ILE A CA 1
ATOM 788 C C . ILE A 1 99 ? -1.556 -6.890 7.720 1.00 95.50 99 ILE A C 1
ATOM 790 O O . ILE A 1 99 ? -2.645 -6.880 7.161 1.00 95.50 99 ILE A O 1
ATOM 794 N N . SER A 1 100 ? -0.870 -8.020 7.929 1.00 94.25 100 SER A N 1
ATOM 795 C CA . SER A 1 100 ? -1.287 -9.365 7.507 1.00 94.25 100 SER A CA 1
ATOM 796 C C . SER A 1 100 ? -2.622 -9.853 8.088 1.00 94.25 100 SER A C 1
ATOM 798 O O . SER A 1 100 ? -3.220 -10.783 7.552 1.00 94.25 100 SER A O 1
ATOM 800 N N . GLN A 1 101 ? -3.126 -9.229 9.158 1.00 95.62 101 GLN A N 1
ATOM 801 C CA . GLN A 1 101 ? -4.431 -9.548 9.748 1.00 95.62 101 GLN A CA 1
ATOM 802 C C . GLN A 1 101 ? -5.596 -9.063 8.870 1.00 95.62 101 GLN A C 1
ATOM 804 O O . GLN A 1 101 ? -6.703 -9.597 8.960 1.00 95.62 101 GLN A O 1
ATOM 809 N N . LEU A 1 102 ? -5.351 -8.100 7.975 1.00 96.31 102 LEU A N 1
ATOM 810 C CA . LEU A 1 102 ? -6.338 -7.533 7.054 1.00 96.31 102 LEU A CA 1
ATOM 811 C C . LEU A 1 102 ? -6.561 -8.44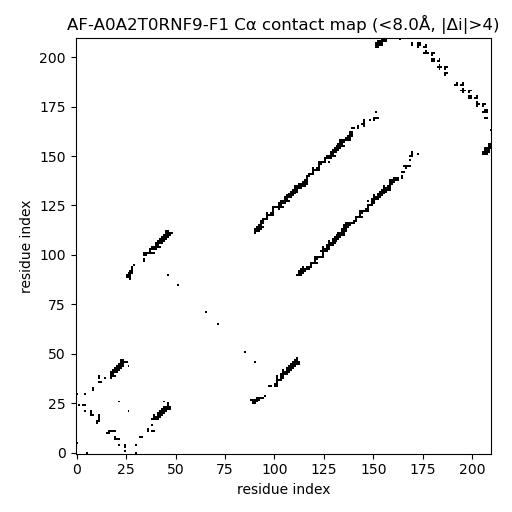3 5.841 1.00 96.31 102 LEU A C 1
ATOM 813 O O . LEU A 1 102 ? -6.332 -8.066 4.698 1.00 96.31 102 LEU A O 1
ATOM 817 N N . THR A 1 103 ? -7.007 -9.673 6.074 1.00 95.06 103 THR A N 1
ATOM 818 C CA . THR A 1 103 ? -7.086 -10.715 5.032 1.00 95.06 103 THR A CA 1
ATOM 819 C C . THR A 1 103 ? -8.002 -10.368 3.850 1.00 95.06 103 THR A C 1
ATOM 821 O O . THR A 1 103 ? -7.822 -10.922 2.765 1.00 95.06 103 THR A O 1
ATOM 824 N N . ALA A 1 104 ? -8.951 -9.441 4.022 1.00 96.69 104 ALA A N 1
ATOM 825 C CA . ALA A 1 104 ? -9.827 -8.930 2.965 1.00 96.69 104 ALA A CA 1
ATOM 826 C C . ALA A 1 104 ? -9.205 -7.798 2.120 1.00 96.69 104 ALA A C 1
ATOM 828 O O . ALA A 1 104 ? -9.823 -7.369 1.147 1.00 96.69 104 ALA A O 1
ATOM 829 N N . LEU A 1 105 ? -8.007 -7.314 2.466 1.00 98.00 105 LEU A N 1
ATOM 830 C CA . LEU A 1 105 ? -7.396 -6.151 1.830 1.00 98.00 105 LEU A CA 1
ATOM 831 C C . LEU A 1 105 ? -7.050 -6.432 0.363 1.00 98.00 105 LEU A C 1
ATOM 833 O O . LEU A 1 105 ? -6.349 -7.390 0.043 1.00 98.00 105 LEU A O 1
ATOM 837 N N . GLU A 1 106 ? -7.524 -5.559 -0.521 1.00 97.94 106 GLU A N 1
ATOM 838 C CA . GLU A 1 106 ? -7.320 -5.621 -1.970 1.00 97.94 106 GLU A CA 1
ATOM 839 C C . GLU A 1 106 ? -6.422 -4.496 -2.475 1.00 97.94 106 GLU A C 1
ATOM 841 O O . GLU A 1 106 ? -5.688 -4.683 -3.446 1.00 97.94 106 GLU A O 1
ATOM 846 N N . THR A 1 107 ? -6.471 -3.329 -1.831 1.00 97.50 107 THR A N 1
ATOM 847 C CA . THR A 1 107 ? -5.649 -2.166 -2.175 1.00 97.50 107 THR A CA 1
ATOM 848 C C . THR A 1 107 ? -4.992 -1.596 -0.928 1.00 97.50 107 THR A C 1
ATOM 850 O O . THR A 1 107 ? -5.678 -1.267 0.040 1.00 97.50 107 THR A O 1
ATOM 853 N N . LEU A 1 108 ? -3.672 -1.449 -0.984 1.00 97.75 108 LEU A N 1
ATOM 854 C CA . LEU A 1 108 ? -2.861 -0.799 0.034 1.00 97.75 108 LEU A CA 1
ATOM 855 C C . LEU A 1 108 ? -2.054 0.330 -0.612 1.00 97.75 108 LEU A C 1
ATOM 857 O O . LEU A 1 108 ? -1.184 0.064 -1.442 1.00 97.75 108 LEU A O 1
ATOM 861 N N . ASP A 1 109 ? -2.350 1.572 -0.234 1.00 95.88 109 ASP A N 1
ATOM 862 C CA . ASP A 1 109 ? -1.590 2.755 -0.643 1.00 95.88 109 ASP A CA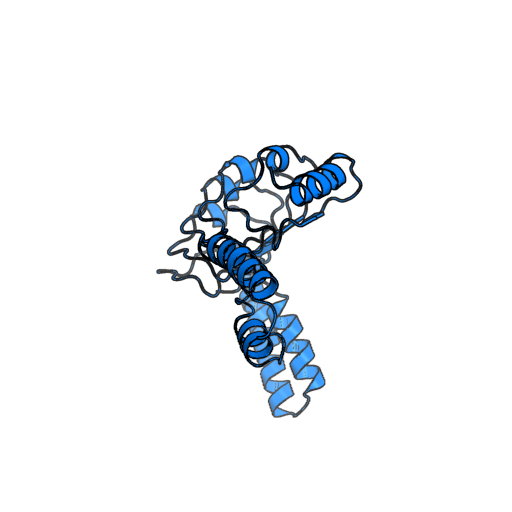 1
ATOM 863 C C . ASP A 1 109 ? -0.764 3.289 0.527 1.00 95.88 109 ASP A C 1
ATOM 865 O O . ASP A 1 109 ? -1.301 3.735 1.541 1.00 95.88 109 ASP A O 1
ATOM 869 N N . LEU A 1 110 ? 0.553 3.210 0.379 1.00 94.94 110 LEU A N 1
ATOM 870 C CA . LEU A 1 110 ? 1.569 3.669 1.320 1.00 94.94 110 LEU A CA 1
ATOM 871 C C . LEU A 1 110 ? 2.510 4.685 0.655 1.00 94.94 110 LEU A C 1
ATOM 873 O O . LEU A 1 110 ? 3.608 4.927 1.163 1.00 94.94 110 LEU A O 1
ATOM 877 N N . GLY A 1 111 ? 2.117 5.270 -0.479 1.00 91.56 111 GLY A N 1
ATOM 878 C CA . GLY A 1 111 ? 2.971 6.186 -1.224 1.00 91.56 111 GLY A CA 1
ATOM 879 C C . GLY A 1 111 ? 3.342 7.442 -0.427 1.00 91.56 111 GLY A C 1
ATOM 880 O O . GLY A 1 111 ? 2.598 7.876 0.458 1.00 91.56 111 GLY A O 1
ATOM 881 N N . PHE A 1 112 ? 4.468 8.062 -0.776 1.00 89.06 112 PHE A N 1
ATOM 882 C CA . PHE A 1 112 ? 4.973 9.281 -0.136 1.00 89.06 112 PHE A CA 1
ATOM 883 C C . PHE A 1 112 ? 5.199 9.123 1.380 1.00 89.06 112 PHE A C 1
ATOM 885 O O . PHE A 1 112 ? 4.812 9.973 2.178 1.00 89.06 112 PHE A O 1
ATOM 892 N N . ASN A 1 113 ? 5.814 8.020 1.795 1.00 90.81 113 ASN A N 1
ATOM 893 C CA . ASN A 1 113 ? 6.211 7.783 3.186 1.00 90.81 113 ASN A CA 1
ATOM 894 C C . ASN A 1 113 ? 7.745 7.644 3.285 1.00 90.81 113 ASN A C 1
ATOM 896 O O . ASN A 1 113 ? 8.474 8.010 2.367 1.00 90.81 113 ASN A O 1
ATOM 900 N N . GLN A 1 114 ? 8.265 7.175 4.421 1.00 91.75 114 GLN A N 1
ATOM 901 C CA . GLN A 1 114 ? 9.701 6.941 4.637 1.00 91.75 114 GLN A CA 1
ATOM 902 C C . GLN A 1 114 ? 9.981 5.468 4.935 1.00 91.75 114 GLN A C 1
ATOM 904 O O . GLN A 1 114 ? 10.883 5.146 5.708 1.00 91.75 114 GLN A O 1
ATOM 909 N N . LEU A 1 115 ? 9.189 4.559 4.361 1.00 94.56 115 LEU A N 1
ATOM 910 C CA . LEU A 1 115 ? 9.362 3.131 4.592 1.00 94.56 115 LEU A CA 1
ATOM 911 C C . LEU A 1 115 ? 10.740 2.700 4.095 1.00 94.56 115 LEU A C 1
ATOM 913 O O . LEU A 1 115 ? 11.063 2.875 2.922 1.00 94.56 115 LEU A O 1
ATOM 917 N N . THR A 1 116 ? 11.533 2.125 4.993 1.00 95.00 116 THR A N 1
ATOM 918 C CA . THR A 1 116 ? 12.870 1.591 4.675 1.00 95.00 116 THR A CA 1
ATOM 919 C C . THR A 1 116 ? 12.845 0.090 4.394 1.00 95.00 116 THR A C 1
ATOM 921 O O . THR A 1 116 ? 13.731 -0.439 3.730 1.00 95.00 116 THR A O 1
ATOM 924 N N . HIS A 1 117 ? 11.814 -0.606 4.876 1.00 95.19 117 HIS A N 1
ATOM 925 C CA . HIS A 1 117 ? 11.603 -2.037 4.686 1.00 95.19 117 HIS A CA 1
ATOM 926 C C . HIS A 1 117 ? 10.112 -2.387 4.778 1.00 95.19 117 HIS A C 1
ATOM 928 O O . HIS A 1 117 ? 9.307 -1.627 5.322 1.00 95.19 117 HIS A O 1
ATOM 934 N N . LEU A 1 118 ? 9.752 -3.565 4.263 1.00 96.69 118 LEU A N 1
ATOM 935 C CA . LEU A 1 118 ? 8.416 -4.149 4.384 1.00 96.69 118 LEU A CA 1
ATOM 936 C C . LEU A 1 118 ? 8.484 -5.434 5.218 1.00 96.69 118 LEU A C 1
ATOM 938 O O . LEU A 1 118 ? 9.458 -6.180 5.092 1.00 96.69 118 LEU A O 1
ATOM 942 N N . PRO A 1 119 ? 7.464 -5.736 6.037 1.00 96.31 119 PRO A N 1
ATOM 943 C CA . PRO A 1 119 ? 7.413 -6.990 6.771 1.00 96.31 119 PRO A CA 1
ATOM 944 C C . PRO A 1 119 ? 7.197 -8.172 5.815 1.00 96.31 119 PRO A C 1
ATOM 946 O O . PRO A 1 119 ? 6.355 -8.111 4.920 1.00 96.31 119 PRO A O 1
ATOM 949 N N . GLU A 1 120 ? 7.885 -9.290 6.061 1.00 95.25 120 GLU A N 1
ATOM 950 C CA . GLU A 1 120 ? 7.696 -10.551 5.315 1.00 95.25 120 GLU A CA 1
ATOM 951 C C . GLU A 1 120 ? 6.236 -11.040 5.354 1.00 95.25 120 GLU A C 1
ATOM 953 O O . GLU A 1 120 ? 5.740 -11.655 4.412 1.00 95.25 120 GLU A O 1
ATOM 958 N N . THR A 1 121 ? 5.503 -10.710 6.423 1.00 96.12 121 THR A N 1
ATOM 959 C CA . THR A 1 121 ? 4.088 -11.068 6.586 1.00 96.12 121 THR A CA 1
ATOM 960 C C . THR A 1 121 ? 3.156 -10.351 5.609 1.00 96.12 121 THR A C 1
ATOM 962 O O . THR A 1 121 ? 2.004 -10.758 5.487 1.00 96.12 121 THR A O 1
ATOM 965 N N . LEU A 1 122 ? 3.611 -9.323 4.879 1.00 96.00 122 LEU A N 1
ATOM 966 C CA . LEU A 1 122 ? 2.804 -8.655 3.848 1.00 96.00 122 LEU A CA 1
ATOM 967 C C . LEU A 1 122 ? 2.331 -9.642 2.766 1.00 96.00 122 LEU A C 1
ATOM 969 O O . LEU A 1 122 ? 1.240 -9.491 2.222 1.00 96.00 122 LEU A O 1
ATOM 973 N N . SER A 1 123 ? 3.123 -10.687 2.515 1.00 94.00 123 SER A N 1
ATOM 974 C CA . SER A 1 123 ? 2.799 -11.806 1.623 1.00 94.00 123 SER A CA 1
ATOM 975 C C . SER A 1 123 ? 1.562 -12.613 2.041 1.00 94.00 123 SER A C 1
ATOM 977 O O . SER A 1 123 ? 0.944 -13.275 1.210 1.00 94.00 123 SER A O 1
ATOM 979 N N . HIS A 1 124 ? 1.142 -12.518 3.307 1.00 95.50 124 HIS A N 1
ATOM 980 C CA . HIS A 1 124 ? -0.029 -13.208 3.850 1.00 95.50 124 HIS A CA 1
ATOM 981 C C . HIS A 1 124 ? -1.353 -12.470 3.587 1.00 95.50 124 HIS A C 1
ATOM 983 O O . HIS A 1 124 ? -2.357 -12.762 4.234 1.00 95.50 124 HIS A O 1
ATOM 989 N N . LEU A 1 125 ? -1.379 -11.513 2.655 1.00 96.62 125 LEU A N 1
ATOM 990 C CA . LEU A 1 125 ? -2.592 -10.834 2.199 1.00 96.62 125 LEU A CA 1
ATOM 991 C C . LEU A 1 125 ? -3.127 -11.512 0.924 1.00 96.62 125 LEU A C 1
ATOM 993 O O . LEU A 1 125 ? -2.791 -11.096 -0.186 1.00 96.62 125 LEU A O 1
ATOM 997 N N . PRO A 1 126 ? -3.983 -12.549 1.035 1.00 94.62 126 PRO A N 1
ATOM 998 C CA . PRO A 1 126 ? -4.340 -13.409 -0.099 1.00 94.62 126 PRO A CA 1
ATOM 999 C C . PRO A 1 126 ? -5.154 -12.692 -1.182 1.00 94.62 126 PRO A C 1
ATOM 1001 O O . PRO A 1 126 ? -5.275 -13.192 -2.300 1.00 94.62 126 PRO A O 1
ATOM 1004 N N . ASN A 1 127 ? -5.745 -11.544 -0.843 1.00 96.75 127 ASN A N 1
ATOM 1005 C CA . ASN A 1 127 ? -6.607 -10.760 -1.716 1.00 96.75 127 ASN A CA 1
ATOM 1006 C C . ASN A 1 127 ? -5.930 -9.506 -2.275 1.00 96.75 127 ASN A C 1
ATOM 1008 O O . ASN A 1 127 ? -6.569 -8.804 -3.056 1.00 96.75 127 ASN A O 1
ATOM 1012 N N . LEU A 1 128 ? -4.667 -9.226 -1.931 1.00 97.19 128 LEU A N 1
ATOM 1013 C CA . LEU A 1 128 ? -4.025 -7.980 -2.338 1.00 97.19 128 LEU A CA 1
ATOM 1014 C C . LEU A 1 128 ? -3.811 -7.953 -3.856 1.00 97.19 128 LEU A C 1
ATOM 1016 O O . LEU A 1 128 ? -3.133 -8.811 -4.421 1.00 97.19 128 LEU A O 1
ATOM 1020 N N . ARG A 1 129 ? -4.398 -6.947 -4.509 1.00 94.69 129 ARG A N 1
ATOM 1021 C CA . ARG A 1 129 ? -4.336 -6.715 -5.960 1.00 94.69 129 ARG A CA 1
ATOM 1022 C C . ARG A 1 129 ? -3.522 -5.480 -6.303 1.00 94.69 129 ARG A C 1
ATOM 1024 O O . ARG A 1 129 ? -2.906 -5.440 -7.364 1.00 94.69 129 ARG A O 1
ATOM 1031 N N . ARG A 1 130 ? -3.512 -4.473 -5.430 1.00 94.31 130 ARG A N 1
ATOM 1032 C CA . ARG A 1 130 ? -2.814 -3.205 -5.651 1.00 94.31 130 ARG A CA 1
ATOM 1033 C C . ARG A 1 130 ? -1.977 -2.843 -4.434 1.00 94.31 130 ARG A C 1
ATOM 1035 O O . ARG A 1 130 ? -2.516 -2.720 -3.336 1.00 94.31 130 ARG A O 1
ATOM 1042 N N . LEU A 1 131 ? -0.683 -2.650 -4.650 1.00 95.69 131 LEU A N 1
ATOM 1043 C CA . LEU A 1 131 ? 0.272 -2.216 -3.640 1.00 95.69 131 LEU A CA 1
ATOM 1044 C C . LEU A 1 131 ? 1.026 -0.992 -4.167 1.00 95.69 131 LEU A C 1
ATOM 1046 O O . LEU A 1 131 ? 1.822 -1.106 -5.097 1.00 95.69 131 LEU A O 1
ATOM 1050 N N . LEU A 1 132 ? 0.745 0.176 -3.592 1.00 94.81 132 LEU A N 1
ATOM 1051 C CA . LEU A 1 132 ? 1.388 1.439 -3.951 1.00 94.81 132 LEU A CA 1
ATOM 1052 C C . LEU A 1 132 ? 2.391 1.809 -2.859 1.00 94.81 132 LEU A C 1
ATOM 1054 O O . LEU A 1 132 ? 2.025 1.979 -1.699 1.00 94.81 132 LEU A O 1
ATOM 1058 N N . LEU A 1 133 ? 3.659 1.896 -3.236 1.00 94.56 133 LEU A N 1
ATOM 1059 C CA . LEU A 1 133 ? 4.812 2.151 -2.371 1.00 94.56 133 LEU A CA 1
ATOM 1060 C C . LEU A 1 133 ? 5.716 3.243 -2.952 1.00 94.56 133 LEU A C 1
ATOM 1062 O O . LEU A 1 133 ? 6.844 3.418 -2.492 1.00 94.56 133 LEU A O 1
ATOM 1066 N N . ASN A 1 134 ? 5.239 3.972 -3.959 1.00 91.25 134 ASN A N 1
ATOM 1067 C CA . ASN A 1 134 ? 6.006 5.012 -4.623 1.00 91.25 134 ASN A CA 1
ATOM 1068 C C . ASN A 1 134 ? 6.486 6.084 -3.627 1.00 91.25 134 ASN A C 1
ATOM 1070 O O . ASN A 1 134 ? 5.797 6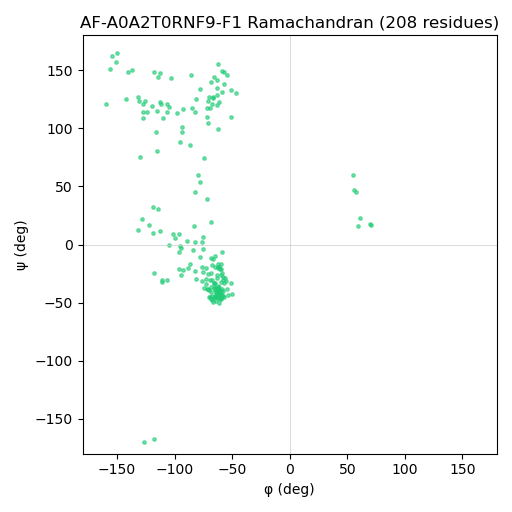.374 -2.648 1.00 91.25 134 ASN A O 1
ATOM 1074 N N . ASP A 1 135 ? 7.644 6.680 -3.887 1.00 90.00 135 ASP A N 1
ATOM 1075 C CA . ASP A 1 135 ? 8.251 7.736 -3.073 1.00 90.00 135 ASP A CA 1
ATOM 1076 C C . ASP A 1 135 ? 8.411 7.310 -1.601 1.00 90.00 135 ASP A C 1
ATOM 1078 O O . ASP A 1 135 ? 7.840 7.903 -0.686 1.00 90.00 135 ASP A O 1
ATOM 1082 N N . ASN A 1 136 ? 9.166 6.229 -1.392 1.00 92.19 136 ASN A N 1
ATOM 1083 C CA . ASN A 1 136 ? 9.608 5.726 -0.088 1.00 92.19 136 ASN A CA 1
ATOM 1084 C C . ASN A 1 136 ? 11.147 5.562 -0.085 1.00 92.19 136 ASN A C 1
ATOM 1086 O O . ASN A 1 136 ? 11.837 6.027 -0.992 1.00 92.19 136 ASN A O 1
ATOM 1090 N N . GLN A 1 137 ? 11.717 4.929 0.945 1.00 94.69 137 GLN A N 1
ATOM 1091 C CA . GLN A 1 137 ? 13.165 4.712 1.091 1.00 94.69 137 GLN A CA 1
ATOM 1092 C C . GLN A 1 137 ? 13.542 3.223 1.018 1.00 94.69 137 GLN A C 1
ATOM 1094 O O . GLN A 1 137 ? 14.505 2.785 1.648 1.00 94.69 137 GLN A O 1
ATOM 1099 N N . LEU A 1 138 ? 12.778 2.425 0.266 1.00 95.88 138 LEU A N 1
ATOM 1100 C CA . LEU A 1 138 ? 13.024 0.992 0.130 1.00 95.88 138 LEU A CA 1
ATOM 1101 C C . LEU A 1 138 ? 14.287 0.749 -0.706 1.00 95.88 138 LEU A C 1
ATOM 1103 O O . LEU A 1 138 ? 14.363 1.167 -1.860 1.00 95.88 138 LEU A O 1
ATOM 1107 N N . THR A 1 139 ? 15.253 0.019 -0.151 1.00 95.44 139 THR A N 1
ATOM 1108 C CA . THR A 1 139 ? 16.434 -0.464 -0.894 1.00 95.44 139 THR A CA 1
ATOM 1109 C C . THR A 1 139 ? 16.229 -1.864 -1.473 1.00 95.44 139 THR A C 1
ATOM 1111 O O . THR A 1 139 ? 16.855 -2.242 -2.463 1.00 95.44 139 THR A O 1
ATOM 1114 N N . ALA A 1 140 ? 15.297 -2.622 -0.896 1.00 94.06 140 ALA A N 1
ATOM 1115 C CA . ALA A 1 140 ? 14.848 -3.921 -1.371 1.00 94.06 140 ALA A CA 1
ATOM 1116 C C . ALA A 1 140 ? 13.380 -4.150 -0.981 1.00 94.06 140 ALA A C 1
ATOM 1118 O O . ALA A 1 140 ? 12.833 -3.481 -0.102 1.00 94.06 140 ALA A O 1
ATOM 1119 N N . VAL A 1 141 ? 12.751 -5.142 -1.610 1.00 94.31 141 VAL A N 1
ATOM 1120 C CA . VAL A 1 141 ? 11.448 -5.679 -1.193 1.00 94.31 141 VAL A CA 1
ATOM 1121 C C . VAL A 1 141 ? 11.606 -7.153 -0.806 1.00 94.31 141 VAL A C 1
ATOM 1123 O O . VAL A 1 141 ? 12.463 -7.837 -1.375 1.00 94.31 141 VAL A O 1
ATOM 1126 N N . PRO A 1 142 ? 10.817 -7.664 0.155 1.00 93.75 142 PRO A N 1
ATOM 1127 C CA . PRO A 1 142 ? 10.943 -9.037 0.625 1.00 93.75 142 PRO A CA 1
ATOM 1128 C C . PRO A 1 142 ? 10.644 -10.035 -0.495 1.00 93.75 142 PRO A C 1
ATOM 1130 O O . PRO A 1 142 ? 9.719 -9.852 -1.288 1.00 93.75 142 PRO A O 1
ATOM 1133 N N . THR A 1 143 ? 11.400 -11.133 -0.539 1.00 92.19 143 THR A N 1
ATOM 1134 C CA . THR A 1 143 ? 11.208 -12.182 -1.561 1.00 92.19 143 THR A CA 1
ATOM 1135 C C . THR A 1 143 ? 9.837 -12.854 -1.456 1.00 92.19 143 THR A C 1
ATOM 1137 O O . THR A 1 143 ? 9.280 -13.291 -2.464 1.00 92.19 143 THR A O 1
ATOM 1140 N N . SER A 1 144 ? 9.240 -12.865 -0.259 1.00 94.56 144 SER A N 1
ATOM 1141 C CA . SER A 1 144 ? 7.879 -13.353 -0.024 1.00 94.56 144 SER A CA 1
ATOM 1142 C C . SER A 1 144 ? 6.804 -12.563 -0.772 1.00 94.56 144 SER A C 1
ATOM 1144 O O . SER A 1 144 ? 5.717 -13.094 -0.986 1.00 94.56 144 SER A O 1
ATOM 1146 N N . LEU A 1 145 ? 7.087 -11.350 -1.266 1.00 93.19 145 LEU A N 1
ATOM 1147 C CA . LEU A 1 145 ? 6.146 -10.581 -2.088 1.00 93.19 145 LEU A CA 1
ATOM 1148 C C . LEU A 1 145 ? 5.728 -11.343 -3.363 1.00 93.19 145 LEU A C 1
ATOM 1150 O O . LEU A 1 145 ? 4.622 -11.149 -3.867 1.00 93.19 145 LEU A O 1
ATOM 1154 N N . ALA A 1 146 ? 6.560 -12.278 -3.842 1.00 91.19 146 ALA A N 1
ATOM 1155 C CA . ALA A 1 146 ? 6.231 -13.191 -4.939 1.00 91.19 146 ALA A CA 1
ATOM 1156 C C . ALA A 1 146 ? 5.045 -14.133 -4.633 1.00 91.19 146 ALA A C 1
ATOM 1158 O O . ALA A 1 146 ? 4.425 -14.662 -5.552 1.00 91.19 146 ALA A O 1
ATOM 1159 N N . GLN A 1 147 ? 4.691 -14.328 -3.358 1.00 93.50 147 GLN A N 1
ATOM 1160 C CA . GLN A 1 147 ? 3.554 -15.155 -2.938 1.00 93.50 147 GLN A CA 1
ATOM 1161 C C . GLN A 1 147 ? 2.202 -14.442 -3.103 1.00 93.50 147 GLN A C 1
ATOM 1163 O O . GLN A 1 147 ? 1.155 -15.087 -3.028 1.00 93.50 147 GLN A O 1
ATOM 1168 N N . LEU A 1 148 ? 2.194 -13.131 -3.374 1.00 93.81 148 LEU A N 1
ATOM 1169 C CA . LEU A 1 148 ? 0.981 -12.371 -3.678 1.00 93.81 148 LEU A CA 1
ATOM 1170 C C . LEU A 1 148 ? 0.493 -12.687 -5.101 1.00 93.81 148 LEU A C 1
ATOM 1172 O O . LEU A 1 148 ? 0.625 -11.890 -6.030 1.00 93.81 148 LEU A O 1
ATOM 1176 N N . VAL A 1 149 ? -0.091 -13.872 -5.280 1.00 90.81 149 VAL A N 1
ATOM 1177 C CA . VAL A 1 149 ? -0.521 -14.406 -6.587 1.00 90.81 149 VAL A CA 1
ATOM 1178 C C . VAL A 1 149 ? -1.638 -13.600 -7.257 1.00 90.81 149 VAL A C 1
ATOM 1180 O O . VAL A 1 149 ? -1.851 -13.724 -8.462 1.00 90.81 149 VAL A O 1
ATOM 1183 N N . ARG A 1 150 ? -2.370 -12.790 -6.481 1.00 93.06 150 ARG A N 1
ATOM 1184 C CA . ARG A 1 150 ? -3.427 -11.894 -6.974 1.00 93.06 150 ARG A CA 1
ATOM 1185 C C . ARG A 1 150 ? -2.944 -10.473 -7.231 1.00 93.06 150 ARG A C 1
ATOM 1187 O O . ARG A 1 150 ? -3.753 -9.667 -7.676 1.00 93.06 150 ARG A O 1
ATOM 1194 N N . LEU A 1 151 ? -1.672 -10.166 -6.975 1.00 92.56 151 LEU A N 1
ATOM 1195 C CA . LEU A 1 151 ? -1.135 -8.834 -7.210 1.00 92.56 151 LEU A CA 1
ATOM 1196 C C . LEU A 1 151 ? -1.214 -8.521 -8.707 1.00 92.56 151 LEU A C 1
ATOM 1198 O O . LEU A 1 151 ? -0.797 -9.314 -9.550 1.00 92.56 151 LEU A O 1
ATOM 1202 N N . GLU A 1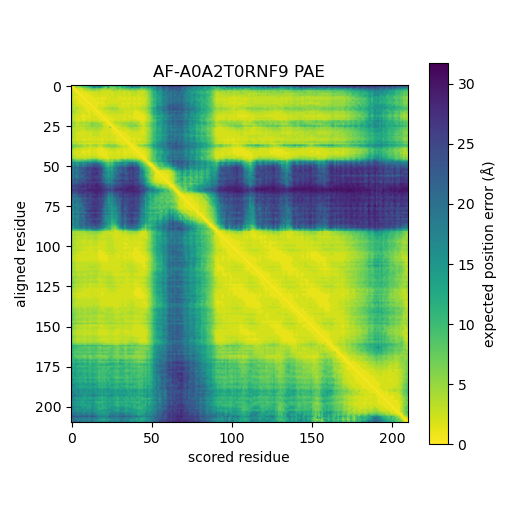 152 ? -1.793 -7.372 -9.026 1.00 90.00 152 GLU A N 1
ATOM 1203 C CA . GLU A 1 152 ? -2.000 -6.878 -10.390 1.00 90.00 152 GLU A CA 1
ATOM 1204 C C . GLU A 1 152 ? -1.256 -5.574 -10.634 1.00 90.00 152 GLU A C 1
ATOM 1206 O O . GLU A 1 152 ? -0.974 -5.225 -11.775 1.00 90.00 152 GLU A O 1
ATOM 1211 N N . LEU A 1 153 ? -0.985 -4.831 -9.561 1.00 89.19 153 LEU A N 1
ATOM 1212 C CA . LEU A 1 153 ? -0.281 -3.569 -9.599 1.00 89.19 153 LEU A CA 1
ATOM 1213 C C . LEU A 1 153 ? 0.631 -3.455 -8.389 1.00 89.19 153 LEU A C 1
ATOM 1215 O O . LEU A 1 153 ? 0.188 -3.546 -7.245 1.00 89.19 153 LEU A O 1
ATOM 1219 N N . LEU A 1 154 ? 1.900 -3.212 -8.688 1.00 92.12 154 LEU A N 1
ATOM 1220 C CA . LEU A 1 154 ? 2.924 -2.834 -7.735 1.00 92.12 154 LEU A CA 1
ATOM 1221 C C . LEU A 1 154 ? 3.566 -1.545 -8.231 1.00 92.12 154 LEU A C 1
ATOM 1223 O O . LEU A 1 154 ? 4.042 -1.535 -9.363 1.00 92.12 154 LEU A O 1
ATOM 1227 N N . ASP A 1 155 ? 3.562 -0.494 -7.418 1.00 90.88 155 ASP A N 1
ATOM 1228 C CA . ASP A 1 155 ? 4.266 0.757 -7.707 1.00 90.88 155 ASP A CA 1
ATOM 1229 C C . ASP A 1 155 ? 5.372 0.983 -6.675 1.00 90.88 155 ASP A C 1
ATOM 1231 O O . ASP A 1 155 ? 5.091 1.142 -5.492 1.00 90.88 155 ASP A O 1
ATOM 1235 N N . LEU A 1 156 ? 6.620 0.964 -7.127 1.00 91.44 156 LEU A N 1
ATOM 1236 C CA . LEU A 1 156 ? 7.837 1.170 -6.347 1.00 91.44 156 LEU A CA 1
ATOM 1237 C C . LEU A 1 156 ? 8.628 2.393 -6.833 1.00 91.44 156 LEU A C 1
ATOM 1239 O O . LEU A 1 156 ? 9.763 2.587 -6.396 1.00 91.44 156 LEU A O 1
ATOM 1243 N N . THR A 1 157 ? 8.060 3.217 -7.717 1.00 88.75 157 THR A N 1
ATOM 1244 C CA . THR A 1 157 ? 8.752 4.389 -8.273 1.00 88.75 157 THR A CA 1
ATOM 1245 C C . THR A 1 157 ? 9.275 5.312 -7.177 1.00 88.75 157 THR A C 1
ATOM 1247 O O . THR A 1 157 ? 8.687 5.414 -6.108 1.00 88.75 157 THR A O 1
ATOM 1250 N N . GLY A 1 158 ? 10.417 5.962 -7.391 1.00 87.25 158 GLY A N 1
ATOM 1251 C CA . GLY A 1 158 ? 10.979 6.868 -6.380 1.00 87.25 158 GLY A CA 1
ATOM 1252 C C . GLY A 1 158 ? 11.527 6.173 -5.124 1.00 87.25 158 GLY A C 1
ATOM 1253 O O . GLY A 1 158 ? 11.729 6.841 -4.117 1.00 87.25 158 GLY A O 1
ATOM 1254 N N . ASN A 1 159 ? 11.788 4.860 -5.172 1.00 90.62 159 ASN A N 1
ATOM 1255 C CA . ASN A 1 159 ? 12.544 4.141 -4.142 1.00 90.62 159 ASN A CA 1
ATOM 1256 C C . ASN A 1 159 ? 13.987 3.858 -4.601 1.00 90.62 159 ASN A C 1
ATOM 1258 O O . ASN A 1 159 ? 14.195 3.522 -5.771 1.00 90.62 159 ASN A O 1
ATOM 1262 N N . PRO A 1 160 ? 14.989 3.924 -3.705 1.00 94.00 160 PRO A N 1
ATOM 1263 C CA . PRO A 1 160 ? 16.389 3.627 -4.015 1.00 94.00 160 PRO A CA 1
ATOM 1264 C C . PRO A 1 160 ? 16.675 2.112 -4.082 1.00 94.00 160 PRO A C 1
ATOM 1266 O O . PRO A 1 160 ? 17.571 1.615 -3.402 1.00 94.00 160 PRO A O 1
ATOM 1269 N N . LEU A 1 161 ? 15.916 1.363 -4.890 1.00 93.31 161 LEU A N 1
ATOM 1270 C CA . LEU A 1 161 ? 16.056 -0.092 -4.996 1.00 93.31 161 LEU A CA 1
ATOM 1271 C C . LEU A 1 161 ? 17.403 -0.487 -5.612 1.00 93.31 161 LEU A C 1
ATOM 1273 O O . LEU A 1 161 ? 17.732 -0.085 -6.727 1.00 93.31 161 LEU A O 1
ATOM 1277 N N . GLU A 1 162 ? 18.149 -1.350 -4.924 1.00 91.38 162 GLU A N 1
ATOM 1278 C CA . GLU A 1 162 ? 19.424 -1.879 -5.424 1.00 91.38 162 GLU A CA 1
ATOM 1279 C C . GLU A 1 162 ? 19.219 -2.890 -6.558 1.00 91.38 162 GLU A C 1
ATOM 1281 O O . GLU A 1 162 ? 20.065 -3.045 -7.439 1.00 91.38 162 GLU A O 1
ATOM 1286 N N . THR A 1 163 ? 18.086 -3.597 -6.542 1.00 87.00 163 THR A N 1
ATOM 1287 C CA . THR A 1 163 ? 17.754 -4.628 -7.528 1.00 87.00 163 THR A CA 1
ATOM 1288 C C . THR A 1 163 ? 16.277 -4.584 -7.906 1.00 87.00 163 THR A C 1
ATOM 1290 O O . THR A 1 163 ? 15.411 -4.250 -7.095 1.00 87.00 163 THR A O 1
ATOM 1293 N N . LYS A 1 164 ? 15.973 -4.948 -9.160 1.00 83.69 164 LYS A N 1
ATOM 1294 C CA . LYS A 1 164 ? 14.589 -5.146 -9.609 1.00 83.69 164 LYS A CA 1
ATOM 1295 C C . LYS A 1 164 ? 14.028 -6.413 -8.942 1.00 83.69 164 LYS A C 1
ATOM 1297 O O . LYS A 1 164 ? 14.644 -7.471 -9.081 1.00 83.69 164 LYS A O 1
ATOM 1302 N N . PRO A 1 165 ? 12.863 -6.352 -8.273 1.00 86.19 165 PRO A N 1
ATOM 1303 C CA . PRO A 1 165 ? 12.239 -7.540 -7.714 1.00 86.19 165 PRO A CA 1
ATOM 1304 C C . PRO A 1 165 ? 11.785 -8.508 -8.803 1.00 86.19 165 PRO A C 1
ATOM 1306 O O . PRO A 1 165 ? 11.301 -8.105 -9.863 1.00 86.19 165 PRO A O 1
ATOM 1309 N N . VAL A 1 166 ? 11.910 -9.801 -8.513 1.00 86.44 166 VAL A N 1
ATOM 1310 C CA . VAL A 1 166 ? 11.474 -10.878 -9.404 1.00 86.44 166 VAL A CA 1
ATOM 1311 C C . VAL A 1 166 ? 10.053 -11.284 -9.019 1.00 86.44 166 VAL A C 1
ATOM 1313 O O . VAL A 1 166 ? 9.847 -11.988 -8.034 1.00 86.44 166 VAL A O 1
ATOM 1316 N N . LEU A 1 167 ? 9.071 -10.814 -9.790 1.00 86.69 167 LEU A N 1
ATOM 1317 C CA . LEU A 1 167 ? 7.640 -11.037 -9.556 1.00 86.69 167 LEU A CA 1
ATOM 1318 C C . LEU A 1 167 ? 6.983 -11.536 -10.845 1.00 86.69 167 LEU A C 1
ATOM 1320 O O . LEU A 1 167 ? 6.289 -10.791 -11.535 1.00 86.69 167 LEU A O 1
ATOM 1324 N N . THR A 1 168 ? 7.223 -12.804 -11.181 1.00 85.44 168 THR A N 1
ATOM 1325 C CA . THR A 1 168 ? 6.823 -13.396 -12.470 1.00 85.44 168 THR A CA 1
ATOM 1326 C C . THR A 1 168 ? 5.315 -13.358 -12.719 1.00 85.44 168 THR A C 1
ATOM 1328 O O . THR A 1 168 ? 4.856 -13.285 -13.858 1.00 85.44 168 THR A O 1
ATOM 1331 N N . GLN A 1 169 ? 4.504 -13.332 -11.658 1.00 85.81 169 GLN A N 1
ATOM 1332 C CA . GLN A 1 169 ? 3.054 -13.174 -11.755 1.00 85.81 169 GLN A CA 1
ATOM 1333 C C . GLN A 1 169 ? 2.633 -11.830 -12.375 1.00 85.81 169 GLN A C 1
ATOM 133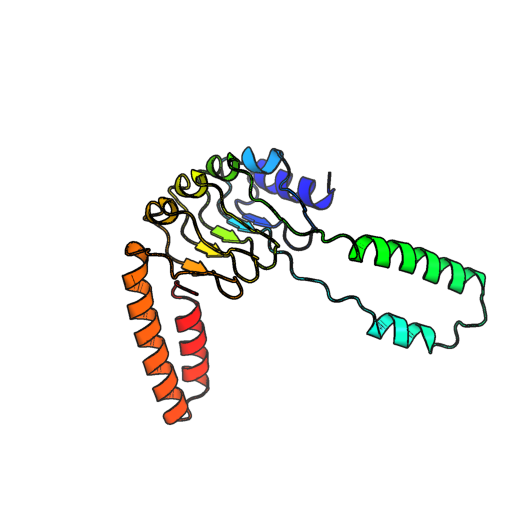5 O O . GLN A 1 169 ? 1.511 -11.712 -12.882 1.00 85.81 169 GLN A O 1
ATOM 1340 N N . LEU A 1 170 ? 3.530 -10.839 -12.367 1.00 85.56 170 LEU A N 1
ATOM 1341 C CA . LEU A 1 170 ? 3.316 -9.519 -12.945 1.00 85.56 170 LEU A CA 1
ATOM 1342 C C . LEU A 1 170 ? 3.880 -9.373 -14.371 1.00 85.56 170 LEU A C 1
ATOM 1344 O O . LEU A 1 170 ? 3.566 -8.388 -15.038 1.00 85.56 170 LEU A O 1
ATOM 1348 N N . ASP A 1 171 ? 4.611 -10.365 -14.896 1.00 84.19 171 ASP A N 1
ATOM 1349 C CA . ASP A 1 171 ? 5.209 -10.321 -16.245 1.00 84.19 171 ASP A CA 1
ATOM 1350 C C . ASP A 1 171 ? 4.156 -10.096 -17.343 1.00 84.19 171 ASP A C 1
ATOM 1352 O O . ASP A 1 171 ? 4.393 -9.399 -18.333 1.00 84.19 171 ASP A O 1
ATOM 1356 N N . LYS A 1 172 ? 2.942 -10.629 -17.147 1.00 80.94 172 LYS A N 1
ATOM 1357 C CA . LYS A 1 172 ? 1.808 -10.404 -18.059 1.00 80.94 172 LYS A CA 1
ATOM 1358 C C . LYS A 1 172 ? 1.448 -8.919 -18.195 1.00 80.94 172 LYS A C 1
ATOM 1360 O O . LYS A 1 172 ? 1.010 -8.502 -19.263 1.00 80.94 172 LYS A O 1
ATOM 1365 N N . TYR A 1 173 ? 1.632 -8.117 -17.147 1.00 79.62 173 TYR A N 1
ATOM 1366 C CA . TYR A 1 173 ? 1.319 -6.688 -17.165 1.00 79.62 173 TYR A CA 1
ATOM 1367 C C . TYR A 1 173 ? 2.418 -5.851 -17.816 1.00 79.62 173 TYR A C 1
ATOM 1369 O O . TYR A 1 173 ? 2.089 -4.866 -18.471 1.00 79.62 173 TYR A O 1
ATOM 1377 N N . GLU A 1 174 ? 3.685 -6.268 -17.744 1.00 77.19 174 GLU A N 1
ATOM 1378 C CA . GLU A 1 174 ? 4.776 -5.645 -18.513 1.00 77.19 174 GLU A CA 1
ATOM 1379 C C . GLU A 1 174 ? 4.513 -5.756 -20.025 1.00 77.19 174 GLU A C 1
ATOM 1381 O O . GLU A 1 174 ? 4.671 -4.782 -20.764 1.00 77.19 174 GLU A O 1
ATOM 1386 N N . ALA A 1 175 ? 4.010 -6.907 -20.489 1.00 81.31 175 ALA A N 1
ATOM 1387 C CA . ALA A 1 175 ? 3.610 -7.089 -21.885 1.00 81.31 175 ALA A CA 1
ATOM 1388 C C . ALA A 1 175 ? 2.439 -6.170 -22.286 1.00 81.31 175 ALA A C 1
ATOM 1390 O O . ALA A 1 175 ? 2.496 -5.519 -23.333 1.00 81.31 175 ALA A O 1
ATOM 1391 N N . TYR A 1 176 ? 1.400 -6.060 -21.445 1.00 81.19 176 TYR A N 1
ATOM 1392 C CA . TYR A 1 176 ? 0.298 -5.119 -21.680 1.00 81.19 176 TYR A CA 1
ATOM 1393 C C . TYR A 1 176 ? 0.792 -3.668 -21.714 1.00 81.19 176 TYR A C 1
ATOM 1395 O O . TYR A 1 176 ? 0.454 -2.923 -22.632 1.00 81.19 176 TYR A O 1
ATOM 1403 N N . LYS A 1 177 ? 1.642 -3.271 -20.764 1.00 79.50 177 LYS A N 1
ATOM 1404 C CA . LYS A 1 177 ? 2.226 -1.928 -20.693 1.00 79.50 177 LYS A CA 1
ATOM 1405 C C . LYS A 1 177 ? 3.044 -1.604 -21.941 1.00 79.50 177 LYS A C 1
ATOM 1407 O O . LYS A 1 177 ? 2.855 -0.542 -22.529 1.00 79.50 177 LYS A O 1
ATOM 1412 N N . ALA A 1 178 ? 3.889 -2.529 -22.400 1.00 83.31 178 ALA A N 1
ATOM 1413 C CA . ALA A 1 178 ? 4.663 -2.371 -23.630 1.00 83.31 178 ALA A CA 1
ATOM 1414 C C . ALA A 1 178 ? 3.762 -2.171 -24.861 1.00 83.31 178 ALA A C 1
ATOM 1416 O O . ALA A 1 178 ? 4.041 -1.309 -25.696 1.00 83.31 178 ALA A O 1
ATOM 1417 N N . HIS A 1 179 ? 2.649 -2.906 -24.938 1.00 86.88 179 HIS A N 1
ATOM 1418 C CA . HIS A 1 179 ? 1.665 -2.761 -26.007 1.00 86.88 179 HIS A CA 1
ATOM 1419 C C . HIS A 1 179 ? 1.031 -1.361 -26.030 1.00 86.88 179 HIS A C 1
ATOM 1421 O O . HIS A 1 179 ? 1.041 -0.699 -27.069 1.00 86.88 179 HIS A O 1
ATOM 1427 N N . PHE A 1 180 ? 0.544 -0.867 -24.885 1.00 85.75 180 PHE A N 1
ATOM 1428 C CA . PHE A 1 180 ? -0.025 0.485 -24.794 1.00 85.75 180 PHE A CA 1
ATOM 1429 C C . PHE A 1 180 ? 1.020 1.577 -25.030 1.00 85.75 180 PHE A C 1
ATOM 1431 O O . PHE A 1 180 ? 0.731 2.559 -25.711 1.00 85.75 180 PHE A O 1
ATOM 1438 N N . LYS A 1 181 ? 2.255 1.384 -24.552 1.00 86.69 181 LYS A N 1
ATOM 1439 C CA . LYS A 1 181 ? 3.374 2.301 -24.799 1.00 86.69 181 LYS A CA 1
ATOM 1440 C C . LYS A 1 181 ? 3.672 2.451 -26.287 1.00 86.69 181 LYS A C 1
ATOM 1442 O O . LYS A 1 181 ? 3.906 3.565 -26.759 1.00 86.69 181 LYS A O 1
ATOM 1447 N N . GLN A 1 182 ? 3.651 1.347 -27.032 1.00 91.06 182 GLN A N 1
ATOM 1448 C CA . GLN A 1 182 ? 3.869 1.374 -28.473 1.00 91.06 182 GLN A CA 1
ATOM 1449 C C . GLN A 1 182 ? 2.734 2.098 -29.200 1.00 91.06 182 GLN A C 1
ATOM 1451 O O . GLN A 1 182 ? 3.005 3.041 -29.942 1.00 91.06 182 GLN A O 1
ATOM 1456 N N . GLN A 1 183 ? 1.476 1.748 -28.911 1.00 90.75 183 GLN A N 1
ATOM 1457 C CA . GLN A 1 183 ? 0.323 2.439 -29.495 1.00 90.75 183 GLN A CA 1
ATOM 1458 C C . GLN A 1 183 ? 0.340 3.939 -29.182 1.00 90.75 183 GLN A C 1
ATOM 1460 O O . GLN A 1 183 ? 0.048 4.759 -30.048 1.00 90.75 183 GLN A O 1
ATOM 1465 N N . ARG A 1 184 ? 0.722 4.315 -27.955 1.00 92.12 184 ARG A N 1
ATOM 1466 C CA . ARG A 1 184 ? 0.849 5.716 -27.545 1.00 92.12 184 ARG A CA 1
ATOM 1467 C C . ARG A 1 184 ? 1.895 6.439 -28.386 1.00 92.12 184 ARG A C 1
ATOM 1469 O O . ARG A 1 184 ? 1.655 7.558 -28.833 1.00 92.12 184 ARG A O 1
ATOM 1476 N N . SER A 1 185 ? 3.049 5.809 -28.615 1.00 91.00 185 SER A N 1
ATOM 1477 C CA . SER A 1 185 ? 4.088 6.377 -29.477 1.00 91.00 185 SER A CA 1
ATOM 1478 C C . SER A 1 185 ? 3.596 6.577 -30.910 1.00 91.00 185 SER A C 1
ATOM 1480 O O . SER A 1 185 ? 3.952 7.578 -31.531 1.00 91.00 185 SER A O 1
ATOM 1482 N N . ASP A 1 186 ? 2.805 5.646 -31.438 1.00 94.81 186 ASP A N 1
ATOM 1483 C CA . ASP A 1 186 ? 2.264 5.734 -32.794 1.00 94.81 186 ASP A CA 1
ATOM 1484 C C . ASP A 1 186 ? 1.172 6.811 -32.900 1.00 94.81 186 ASP A C 1
ATOM 1486 O O . ASP A 1 186 ? 1.180 7.588 -33.856 1.00 94.81 186 ASP A O 1
ATOM 1490 N N . ALA A 1 187 ? 0.322 6.958 -31.879 1.00 93.12 187 ALA A N 1
ATOM 1491 C CA . ALA A 1 187 ? -0.661 8.039 -31.784 1.00 93.12 187 ALA A CA 1
ATOM 1492 C C . ALA A 1 187 ? 0.008 9.425 -31.793 1.00 93.12 187 ALA A C 1
ATOM 1494 O O . ALA A 1 187 ? -0.368 10.297 -32.578 1.00 93.12 187 ALA A O 1
ATOM 1495 N N . PHE A 1 188 ? 1.078 9.617 -31.011 1.00 89.19 188 PHE A N 1
ATOM 1496 C CA . PHE A 1 188 ? 1.826 10.878 -31.023 1.00 89.19 188 PHE A CA 1
ATOM 1497 C C . PHE A 1 188 ? 2.520 11.151 -32.363 1.00 89.19 188 PHE A C 1
ATOM 1499 O O . PHE A 1 188 ? 2.524 12.295 -32.819 1.00 89.19 188 PHE A O 1
ATOM 1506 N N . ARG A 1 189 ? 3.059 10.124 -33.037 1.00 94.44 189 ARG A N 1
ATOM 1507 C CA . ARG A 1 189 ? 3.604 10.265 -34.404 1.00 94.44 189 ARG A CA 1
ATOM 1508 C C . ARG A 1 189 ? 2.529 10.683 -35.405 1.00 94.44 189 ARG A C 1
ATOM 1510 O O . ARG A 1 189 ? 2.802 11.507 -36.275 1.00 94.44 189 ARG A O 1
ATOM 1517 N N . ALA A 1 190 ? 1.316 10.156 -35.255 1.00 95.75 190 ALA A N 1
ATOM 1518 C CA . ALA A 1 190 ? 0.151 10.521 -36.054 1.00 95.75 190 ALA A CA 1
ATOM 1519 C C . ALA A 1 190 ? -0.462 11.883 -35.670 1.00 95.75 190 ALA A C 1
ATOM 1521 O O . ALA A 1 190 ? -1.382 12.340 -36.343 1.00 95.75 190 ALA A O 1
ATOM 1522 N N . LYS A 1 191 ? 0.063 12.552 -34.630 1.00 95.44 191 LYS A N 1
ATOM 1523 C CA . LYS A 1 191 ? -0.475 13.790 -34.037 1.00 95.44 191 LYS A CA 1
ATOM 1524 C C . LYS A 1 191 ? -1.892 13.641 -33.462 1.00 95.44 191 LYS A C 1
ATOM 1526 O O . LYS A 1 191 ? -2.587 14.639 -33.290 1.00 95.44 191 LYS A O 1
ATOM 1531 N N . ASP A 1 192 ? -2.293 12.419 -33.124 1.00 95.44 192 ASP A N 1
ATOM 1532 C CA . ASP A 1 192 ? -3.539 12.125 -32.417 1.00 95.44 192 ASP A CA 1
ATOM 1533 C C . ASP A 1 192 ? -3.298 12.223 -30.903 1.00 95.44 192 ASP A C 1
ATOM 1535 O O . ASP A 1 192 ? -2.934 11.259 -30.222 1.00 95.44 192 ASP A O 1
ATOM 1539 N N . LEU A 1 193 ? -3.408 13.451 -30.393 1.00 90.88 193 LEU A N 1
ATOM 1540 C CA . LEU A 1 193 ? -3.131 13.771 -28.993 1.00 90.88 193 LEU A CA 1
ATOM 1541 C C . LEU A 1 193 ? -4.160 13.149 -28.043 1.00 90.88 193 LEU A C 1
ATOM 1543 O O . LEU A 1 193 ? -3.774 12.683 -26.971 1.00 90.88 193 LEU A O 1
ATOM 1547 N N . ASP A 1 194 ? -5.432 13.090 -28.440 1.00 93.12 194 ASP A N 1
ATOM 1548 C CA . ASP A 1 194 ? -6.506 12.534 -27.613 1.00 93.12 194 ASP A CA 1
ATOM 1549 C C . ASP A 1 194 ? -6.300 11.032 -27.397 1.00 93.12 194 ASP A C 1
ATOM 1551 O O . ASP A 1 194 ? -6.330 10.544 -26.261 1.00 93.12 194 ASP A O 1
ATOM 1555 N N . MET A 1 195 ? -5.984 10.300 -28.471 1.00 90.75 195 MET A N 1
ATOM 1556 C CA . MET A 1 195 ? -5.629 8.886 -28.383 1.00 90.75 195 MET A CA 1
ATOM 1557 C C . MET A 1 195 ? -4.332 8.680 -27.591 1.00 90.75 195 MET A C 1
ATOM 1559 O O . MET A 1 195 ? -4.256 7.785 -26.749 1.00 90.75 195 MET A O 1
ATOM 1563 N N . GLY A 1 196 ? -3.319 9.527 -27.801 1.00 87.75 196 GLY A N 1
ATOM 1564 C CA . GLY A 1 196 ? -2.058 9.467 -27.058 1.00 87.75 196 GLY A CA 1
ATOM 1565 C C . GLY A 1 196 ? -2.244 9.618 -25.542 1.00 87.75 196 GLY A C 1
ATOM 1566 O O . GLY A 1 196 ? -1.663 8.851 -24.768 1.00 87.75 196 GLY A O 1
ATOM 1567 N N . VAL A 1 197 ? -3.089 10.558 -25.107 1.00 85.94 197 VAL A N 1
ATOM 1568 C CA . VAL A 1 197 ? -3.430 10.767 -23.689 1.00 85.94 197 VAL A CA 1
ATOM 1569 C C . VAL A 1 197 ? -4.235 9.594 -23.133 1.00 85.94 197 VAL A C 1
ATOM 1571 O O . VAL A 1 197 ? -3.923 9.101 -22.047 1.00 85.94 197 VAL A O 1
ATOM 1574 N N . TRP A 1 198 ? -5.228 9.095 -23.872 1.00 86.56 198 TRP A N 1
ATOM 1575 C CA . TRP A 1 198 ? -6.014 7.934 -23.447 1.00 86.56 198 TRP A CA 1
ATOM 1576 C C . TRP A 1 198 ? -5.139 6.685 -23.268 1.00 86.56 198 TRP A C 1
ATOM 1578 O O . TRP A 1 198 ? -5.214 6.005 -22.242 1.00 86.56 198 TRP A O 1
ATOM 1588 N N . LEU A 1 199 ? -4.246 6.412 -24.224 1.00 84.62 199 LEU A N 1
ATOM 1589 C CA . LEU A 1 199 ? -3.313 5.286 -24.165 1.00 84.62 199 LEU A CA 1
ATOM 1590 C C . LEU A 1 199 ? -2.299 5.434 -23.033 1.00 84.62 199 LEU A C 1
ATOM 1592 O O . LEU A 1 199 ? -1.938 4.437 -22.416 1.00 84.62 199 LEU A O 1
ATOM 1596 N N . PHE A 1 200 ? -1.878 6.659 -22.715 1.00 79.50 200 PHE A N 1
ATOM 1597 C CA . PHE A 1 200 ? -1.029 6.921 -21.555 1.00 79.50 200 PHE A CA 1
ATOM 1598 C C . PHE A 1 200 ? -1.729 6.557 -20.245 1.00 79.50 200 PHE A C 1
ATOM 1600 O O . PHE A 1 200 ? -1.156 5.865 -19.406 1.00 79.50 200 PHE A O 1
ATOM 1607 N N . GLN A 1 201 ? -2.992 6.957 -20.088 1.00 77.25 201 GLN A N 1
ATOM 1608 C CA . GLN A 1 201 ? -3.791 6.585 -18.920 1.00 77.25 201 GLN A CA 1
ATOM 1609 C C . GLN A 1 201 ? -3.983 5.068 -18.832 1.00 77.25 201 GLN A C 1
ATOM 1611 O O . GLN A 1 201 ? -3.914 4.500 -17.741 1.00 77.25 201 GLN A O 1
ATOM 1616 N N . LYS A 1 202 ? -4.178 4.393 -19.973 1.00 79.44 202 LYS A N 1
ATOM 1617 C CA . LYS A 1 202 ? -4.237 2.929 -20.019 1.00 79.44 202 LYS A CA 1
ATOM 1618 C C . LYS A 1 202 ? -2.911 2.296 -19.623 1.00 79.44 202 LYS A C 1
ATOM 1620 O O . LYS A 1 202 ? -2.925 1.448 -18.738 1.00 79.44 202 LYS A O 1
ATOM 1625 N N . GLU A 1 203 ? -1.790 2.743 -20.181 1.00 75.69 203 GLU A N 1
ATOM 1626 C CA . GLU A 1 203 ? -0.441 2.276 -19.834 1.00 75.69 203 GLU A CA 1
ATOM 1627 C C . GLU A 1 203 ? -0.175 2.371 -18.324 1.00 75.69 203 GLU A C 1
ATOM 1629 O O . GLU A 1 203 ? 0.313 1.410 -17.740 1.00 75.69 203 GLU A O 1
ATOM 1634 N N . ILE A 1 204 ? -0.560 3.479 -17.681 1.00 67.12 204 ILE A N 1
ATOM 1635 C CA . ILE A 1 204 ? -0.423 3.668 -16.224 1.00 67.12 204 ILE A CA 1
ATOM 1636 C C . ILE A 1 204 ? -1.378 2.755 -15.434 1.00 67.12 204 ILE A C 1
ATOM 1638 O O . ILE A 1 204 ? -1.068 2.340 -14.321 1.00 67.12 204 ILE A O 1
ATOM 1642 N N . SER A 1 205 ? -2.545 2.420 -15.993 1.00 67.75 205 SER A N 1
ATOM 1643 C CA . SER A 1 205 ? -3.545 1.584 -15.316 1.00 67.75 205 SER A CA 1
ATOM 1644 C C . SER A 1 205 ? -3.214 0.084 -15.282 1.00 67.75 205 SER A C 1
ATOM 1646 O O . SER A 1 205 ? -3.776 -0.629 -14.447 1.00 67.75 205 SER A O 1
ATOM 1648 N N . TYR A 1 206 ? -2.323 -0.399 -16.159 1.00 65.19 206 TYR A N 1
ATOM 1649 C CA . TYR A 1 206 ? -1.844 -1.786 -16.166 1.00 65.19 206 TYR A CA 1
ATOM 1650 C C . TYR A 1 206 ? -0.565 -1.897 -15.332 1.00 65.19 206 TYR A C 1
ATOM 1652 O O . TYR A 1 206 ? 0.450 -1.269 -15.624 1.00 65.19 206 TYR A O 1
ATOM 1660 N N . GLY A 1 207 ? -0.630 -2.672 -14.252 1.00 59.81 207 GLY A N 1
ATOM 1661 C CA . GLY A 1 207 ? 0.361 -2.604 -13.192 1.00 59.81 207 GLY A CA 1
ATOM 1662 C C . GLY A 1 207 ? 1.651 -3.389 -13.433 1.00 59.81 207 GLY A C 1
ATOM 1663 O O . GLY A 1 207 ? 1.671 -4.603 -13.395 1.00 59.81 207 GLY A O 1
ATOM 1664 N N . LEU A 1 208 ? 2.758 -2.674 -13.560 1.00 61.66 208 LEU A N 1
ATOM 1665 C CA . LEU A 1 208 ? 4.005 -2.867 -12.813 1.00 61.66 208 LEU A CA 1
ATOM 1666 C C . LEU A 1 208 ? 4.713 -1.519 -12.945 1.00 61.66 208 LEU A C 1
ATOM 1668 O O . LEU A 1 208 ? 4.932 -1.045 -14.068 1.00 61.66 208 LEU A O 1
ATOM 1672 N N . VAL A 1 209 ? 5.018 -0.851 -11.843 1.00 61.62 209 VAL A N 1
ATOM 1673 C CA . VAL A 1 209 ? 5.755 0.408 -11.882 1.00 61.62 209 VAL A CA 1
ATOM 1674 C C . VAL A 1 209 ? 6.947 0.296 -10.946 1.00 61.62 209 VAL A C 1
ATOM 1676 O O . VAL A 1 209 ? 6.815 0.099 -9.744 1.00 61.62 209 VAL A O 1
ATOM 1679 N N . LEU A 1 210 ? 8.112 0.333 -11.578 1.00 56.53 210 LEU A N 1
ATOM 1680 C CA . LEU A 1 210 ? 9.445 0.468 -11.014 1.00 56.53 210 LEU A CA 1
ATOM 1681 C C . LEU A 1 210 ? 9.960 1.824 -11.478 1.00 56.53 210 LEU A C 1
ATOM 1683 O O . LEU A 1 210 ? 9.771 2.101 -12.690 1.00 56.53 210 LEU A O 1
#

Organism: NCBI:txid1469603

pLDDT: mean 82.42, std 15.33, range [46.34, 98.0]

InterPro domains:
  IPR001611 Leucine-rich repeat [PF13855] (105-161)
  IPR001611 Leucine-rich repeat [PS51450] (104-126)
  IPR003591 Leucine-rich repeat, typical subtype [SM00369] (102-124)
  IPR003591 Leucine-rich repeat, typical subtype [SM00369] (125-148)
  IPR032675 Leucine-rich repeat domain superfamily [G3DSA:3.80.10.10] (2-173)
  IPR050216 Leucine-rich repeat domain-containing protein [PTHR48051] (19-165)

Foldseek 3Di:
DQPVQVVQLVCLVVVVDLARAQEQSLAQADDPSVLVRQSRAHYAHAYDPPPPVVVVVVVVVPDPPVPDVVVVVVVVVVVVVVVVVSVPNSFHQAYDLSVLSRLNYAEYHRAQGAHQAYDLSVLSNQRHAYAHHAQYAHQDYDLSVLSNLNHFADAHHNYNHPDDHDNVSNVVLVVVLVVLVVQLVVCVVVVVVVSNVVSVVVSVVGHDHD

Radius of gyration: 21.48 Å; Cα contacts (8 Å, |Δi|>4): 355; chains: 1; bounding box: 40×63×56 Å

Sequence (210 aa):
MHYKASQRIEAVRAGKTDTLDLSHLGLTELPNEVFSLPSLRVLNVRNLMLFSNQTMIDLMKESPFEQDPALLTLIEEAEHDLRQDLLVPKQLQTLDARISQLTALETLDLGFNQLTHLPETLSHLPNLRRLLLNDNQLTAVPTSLAQLVRLELLDLTGNPLETKPVLTQLDKYEAYKAHFKQQRSDAFRAKDLDMGVWLFQKEISYGLVL

Secondary structure (DSSP, 8-state):
--HHHHHHHHHHHTTS-SEEE-TTS--SS--GGGGG-TT--EEE---------HHHHHHHHTSTTTT-HHHHHHHHHHHHHHHHHHHS--S-----GGGGG-TT--EEE--SS------GGGGG-TT--EEE--SS--S---GGGGG-TT--EEE-TT---SS----GGGHHHHHHHHHHHHHHHHHHHTT-HHHHHHHHHHHHHSS-B-

Solvent-accessible surface area (backbone atoms only — not comparable to full-atom values): 11064 Å² total; per-residue (Å²): 132,62,68,71,53,54,56,45,52,48,40,37,71,70,66,78,40,43,59,40,75,48,49,70,65,54,44,54,62,80,62,76,68,61,52,72,37,73,68,36,28,33,42,32,52,29,34,71,80,75,72,77,63,55,70,62,51,57,56,56,70,76,38,91,66,81,82,41,71,67,59,51,50,53,48,52,51,53,46,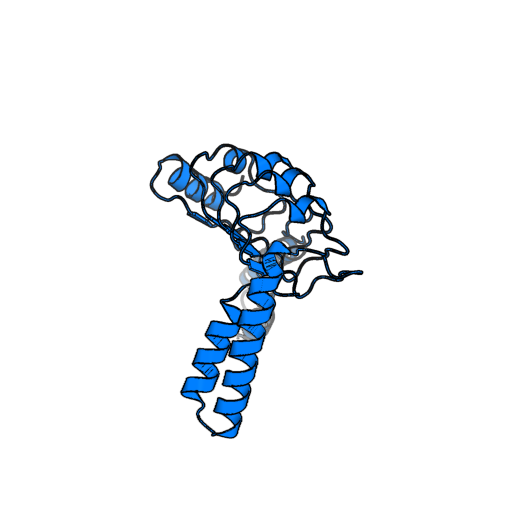48,53,50,48,55,66,66,67,51,81,43,38,29,44,61,56,67,55,57,62,29,59,27,47,48,24,28,34,42,33,45,24,40,29,45,29,48,52,63,43,65,43,58,31,56,21,76,45,28,28,33,42,35,40,26,37,24,49,26,40,58,73,52,78,47,55,57,62,31,77,51,38,50,29,43,31,42,35,71,32,67,50,80,62,86,82,82,47,74,80,35,52,68,26,51,55,52,25,52,51,29,50,51,53,21,53,51,24,51,75,70,66,36,58,69,59,20,52,53,27,48,55,49,29,69,68,38,22,64,40,108